Protein 4YZH (pdb70)

Sequence (303 aa):
MRWGYTSVQGFRDEMEDDIVIRSDAVDSFSYAAVFDGHAGSSSVKFLREELYKECVGALQAGSLLNGGDFAAIKEALIKAFESVDRNLLKWLEANGDEEDESGSTATVMIIRNDVSFIAHIGESCAVLSRSGQIEELTDYHRPYGSSRAAIQEVKRVKEAGGWIVNGRICGDIAVSRAFGDIRFKTKKNDMLKKGVDEGRWSEKFVSRIEFKGDMVVATPDIFQVPLTSDVEFIILASDGLWDYMKSSDVVSYVRDQLRKHGNVQLACESLAQVALDRRSQDNISIIIADLGRTRKVAKPKGP

B-factor: mean 24.96, std 14.08, range [4.95, 77.77]

GO terms:
  GO:0000287 magnesium ion binding (F, IDA)
  GO:0030145 manganese ion binding (F, IDA)
  GO:0004722 protein serine/threonine phosphatase activity (F, EXP)
  GO:0009570 chloroplast stroma (C, IDA)
  GO:0009579 thylakoid (C, IDA)
  GO:0016791 phosphatase activity (F, IDA)
  GO:0005634 nucleus (C, HDA)
  GO:0005730 nucleolus (C, HDA)
  GO:0005737 cytoplasm (C, HDA)
  GO:0009507 chloroplast (C, HDA)
  GO:0009767 photosynthetic electron transport chain (P, IMP)
  GO:0016311 dephosphorylation (P, IMP)
  GO:0080005 photosystem stoichiometry adjustment (P, IMP)

InterPro domains:
  IPR000222 PPM-type phosphatase, divalent cation binding [PS01032] (88-96)
  IPR001932 PPM-type phosphatase-like domain [PF00481] (61-341)
  IPR001932 PPM-type phosphatase-like domain [PS51746] (59-348)
  IPR001932 PPM-type phosphatase-like domain [SM00332] (49-346)
  IPR001932 PPM-type phosphatase-like domain [cd00143] (58-348)
  IPR015655 Protein phosphatase 2C [PTHR13832] (63-345)
  IPR036457 PPM-type phosphatase-like domain superfamily [G3DSA:3.60.40.10] (58-355)
  IPR036457 PPM-type phosphatase-like domain superfamily [SSF81606] (52-349)

Foldseek 3Di:
DDKAKDWFFFQDPDGQKDKDWDDDVVQQKIKIKIKGKDQDNPAVVLCRPQLVVLLCVLCVVVVNDPPPPPVSNLVSNQCSQQVSLVVVQVCCVVVYDDSRQMWMWMWMWMDTDFKIKIWGFAAWWKWFAFLNDIDTFDDHQFCDDDPPNNVVLVVVLVVQQWDADPRATVPDHGGQEIRGNCCQAVNVLVVLVVCCVVVVDHPVVSVPTDGNHRRYYNRTDMDMDGGDLRTFKMKIKGVLQCVQAPPSRLNVQLVVVCVVPVDNNVSNVVSVVVSSVSPRNGIMIMMMGGPHHD/DDDDDDDDD

Secondary structure (DSSP, 8-state):
-EEEEEEE-TTSSS--EEEEEEEETTTTEEEEEEEEEESSSHHHHHHHHHHHHHHHHHHHTTT-TTS--HHHHHHHHHHHHHHHHHHHHHHHHHS--SS---EEEEEEEEEETTEEEEEEESS-EEEEEETTEEEE------SS-SSHHHHHHHHHHHHTT--EETTEETTTBS-SB-EE-GGGTTSHHHHHHHHHHTTSS-HHHHHT----S-SSB-PPEEEEEE--TTEEEEEEE-HHHHTTS-HHHHHHHHHHHHHHH--HHHHHHHHHHHHHHTT--S-EEEEEEE----/---------

CATH classification: 3.60.40.10

Radius of gyration: 19.59 Å; Cα contacts (8 Å, |Δi|>4): 651; chains: 2; bounding box: 46×55×45 Å

Solvent-accessible surface area: 13458 Å² total

Nearest PDB structures (foldseek):
  4yzh-assembly1_A  TM=1.003E+00  e=6.047E-65  Arabidopsis thaliana
  4yzg-assembly1_A  TM=9.905E-01  e=1.506E-58  Arabidopsis thaliana
  2p8e-assembly2_B  TM=8.893E-01  e=1.731E-26  Homo sapiens
  2pnq-assembly2_B  TM=7.610E-01  e=3.816E-21  Rattus norvegicus
  7n0z-assembly1_B  TM=7.771E-01  e=1.072E-15  Homo sapiens

Structure (mmCIF, N/CA/C/O backbone):
data_4YZH
#
_entry.id   4YZH
#
_cell.length_a   60.291
_cell.length_b   64.079
_cell.length_c   100.079
_cell.angle_alpha   90.00
_cell.angle_beta   90.00
_cell.angle_gamma   90.00
#
_symmetry.space_group_name_H-M   'P 21 2 21'
#
loop_
_entity.id
_entity.type
_entity.pdbx_description
1 polymer 'Protein phosphatase 2C 57'
2 polymer 'Chlorophyll a-b binding protein 2, chloroplastic'
3 non-polymer 'MANGANESE (II) ION'
4 water water
#
loop_
_atom_site.group_PDB
_atom_site.id
_atom_site.type_symbol
_atom_site.label_atom_id
_atom_site.label_alt_id
_atom_site.label_comp_id
_atom_site.label_asym_id
_atom_site.label_entity_id
_atom_site.label_seq_id
_atom_site.pdbx_PDB_ins_code
_atom_site.Cartn_x
_atom_site.Cartn_y
_atom_site.Cartn_z
_atom_site.occupancy
_atom_site.B_iso_or_equiv
_atom_site.auth_seq_id
_atom_site.auth_comp_id
_atom_site.auth_asym_id
_atom_site.auth_atom_id
_atom_site.pdbx_PDB_model_num
ATOM 1 N N . MET A 1 1 ? -3.212 -35.953 -4.719 1.00 39.40 58 MET A N 1
ATOM 2 C CA . MET A 1 1 ? -2.208 -36.822 -5.322 1.00 27.48 58 MET A CA 1
ATOM 3 C C . MET A 1 1 ? -0.854 -36.655 -4.633 1.00 27.19 58 MET A C 1
ATOM 4 O O . MET A 1 1 ? -0.768 -36.010 -3.597 1.00 26.52 58 MET A O 1
ATOM 9 N N . ARG A 1 2 ? 0.193 -37.259 -5.177 1.00 24.79 59 ARG A N 1
ATOM 10 C CA . ARG A 1 2 ? 1.532 -37.144 -4.601 1.00 20.08 59 ARG A CA 1
ATOM 11 C C . ARG A 1 2 ? 2.421 -36.372 -5.591 1.00 21.63 59 ARG A C 1
ATOM 12 O O . ARG A 1 2 ? 2.220 -36.493 -6.788 1.00 16.34 59 ARG A O 1
ATOM 20 N N . TRP A 1 3 ? 3.377 -35.582 -5.096 1.00 18.58 60 TRP A N 1
ATOM 21 C CA . TRP A 1 3 ? 4.214 -34.761 -5.967 1.00 18.52 60 TRP A CA 1
ATOM 22 C C . TRP A 1 3 ? 5.651 -35.239 -5.977 1.00 17.54 60 TRP A C 1
ATOM 23 O O . TRP A 1 3 ? 6.216 -35.553 -4.937 1.00 16.03 60 TRP A O 1
ATOM 34 N N . GLY A 1 4 ? 6.251 -35.263 -7.158 1.00 12.56 61 GLY A N 1
ATOM 35 C CA . GLY A 1 4 ? 7.685 -35.470 -7.282 1.00 12.68 61 GLY A CA 1
ATOM 36 C C . GLY A 1 4 ? 8.229 -34.281 -8.056 1.00 15.06 61 GLY A C 1
ATOM 37 O O . GLY A 1 4 ? 7.570 -33.807 -8.973 1.00 13.24 61 GLY A O 1
ATOM 38 N N . TYR A 1 5 ? 9.408 -33.784 -7.694 1.00 10.81 62 TYR A N 1
ATOM 39 C CA . TYR A 1 5 ? 9.913 -32.598 -8.365 1.00 12.96 62 TYR A CA 1
ATOM 40 C C . TYR A 1 5 ? 11.426 -32.566 -8.329 1.00 17.04 62 TYR A C 1
ATOM 41 O O . TYR A 1 5 ? 12.041 -33.026 -7.365 1.00 10.78 62 TYR A O 1
ATOM 50 N N . THR A 1 6 ? 12.019 -31.982 -9.358 1.00 12.07 63 THR A N 1
ATOM 51 C CA . THR A 1 6 ? 13.448 -31.779 -9.325 1.00 13.01 63 THR A CA 1
ATOM 52 C C . THR A 1 6 ? 13.763 -30.618 -10.235 1.00 15.45 63 THR A C 1
ATOM 53 O O . THR A 1 6 ? 13.012 -30.337 -11.175 1.00 12.04 63 THR A O 1
ATOM 57 N N . SER A 1 7 ? 14.839 -29.900 -9.932 1.00 12.26 64 SER A N 1
ATOM 58 C CA . SER A 1 7 ? 15.168 -28.725 -10.714 1.00 13.02 64 SER A CA 1
ATOM 59 C C . SER A 1 7 ? 16.671 -28.566 -10.618 1.00 16.34 64 SER A C 1
ATOM 60 O O . SER A 1 7 ? 17.195 -28.250 -9.556 1.00 16.62 64 SER A O 1
ATOM 63 N N . VAL A 1 8 ? 17.356 -28.846 -11.717 1.00 12.30 65 VAL A N 1
ATOM 64 C CA . VAL A 1 8 ? 18.827 -28.869 -11.711 1.00 12.30 65 VAL A CA 1
ATOM 65 C C . VAL A 1 8 ? 19.476 -28.033 -12.819 1.00 14.54 65 VAL A C 1
ATOM 66 O O . VAL A 1 8 ? 18.893 -27.796 -13.867 1.00 9.89 65 VAL A O 1
ATOM 70 N N . GLN A 1 9 ? 20.703 -27.589 -12.566 1.00 11.76 66 GLN A N 1
ATOM 71 C CA . GLN A 1 9 ? 21.368 -26.670 -13.466 1.00 12.50 66 GLN A CA 1
ATOM 72 C C . GLN A 1 9 ? 21.898 -27.384 -14.721 1.00 11.50 66 GLN A C 1
ATOM 73 O O . GLN A 1 9 ? 21.887 -26.813 -15.803 1.00 10.81 66 GLN A O 1
ATOM 79 N N . GLY A 1 10 ? 22.350 -28.627 -14.550 1.00 11.86 67 GLY A N 1
ATOM 80 C CA . GLY A 1 10 ? 22.938 -29.399 -15.623 1.00 12.40 67 GLY A CA 1
ATOM 81 C C . GLY A 1 10 ? 24.167 -28.701 -16.183 1.00 13.91 67 GLY A C 1
ATOM 82 O O . GLY A 1 10 ? 24.967 -28.157 -15.419 1.00 11.67 67 GLY A O 1
ATOM 83 N N . PHE A 1 11 ? 24.305 -28.700 -17.511 1.00 13.31 68 PHE A N 1
ATOM 84 C CA . PHE A 1 11 ? 25.540 -28.228 -18.153 1.00 15.27 68 PHE A CA 1
ATOM 85 C C . PHE A 1 11 ? 25.644 -26.716 -18.346 1.00 19.32 68 PHE A C 1
ATOM 86 O O . PHE A 1 11 ? 26.717 -26.222 -18.635 1.00 17.56 68 PHE A O 1
ATOM 94 N N . ARG A 1 12 ? 24.551 -25.989 -18.141 1.00 15.21 69 ARG A N 1
ATOM 95 C CA . ARG A 1 12 ? 24.569 -24.532 -18.258 1.00 15.16 69 ARG A CA 1
ATOM 96 C C . ARG A 1 12 ? 25.459 -23.876 -17.199 1.00 16.65 69 ARG A C 1
ATOM 97 O O . ARG A 1 12 ? 25.636 -24.420 -16.119 1.00 14.17 69 ARG A O 1
ATOM 105 N N . ASP A 1 13 ? 26.002 -22.702 -17.506 1.00 16.89 70 ASP A N 1
ATOM 106 C CA . ASP A 1 13 ? 26.826 -21.977 -16.527 1.00 19.18 70 ASP A CA 1
ATOM 107 C C . ASP A 1 13 ? 26.005 -21.236 -15.467 1.00 23.90 70 ASP A C 1
ATOM 108 O O . ASP A 1 13 ? 26.562 -20.680 -14.528 1.00 19.22 70 ASP A O 1
ATOM 113 N N . GLU A 1 14 ? 24.684 -21.197 -15.626 1.00 17.55 71 GLU A N 1
ATOM 114 C CA . GLU A 1 14 ? 23.837 -20.551 -14.633 1.00 15.98 71 GLU A CA 1
ATOM 115 C C . GLU A 1 14 ? 22.528 -21.330 -14.472 1.00 16.81 71 GLU A C 1
ATOM 116 O O . GLU A 1 14 ? 22.142 -22.088 -15.360 1.00 14.73 71 GLU A O 1
ATOM 122 N N . MET A 1 15 ? 21.874 -21.170 -13.325 1.00 13.84 72 MET A N 1
ATOM 123 C CA . MET A 1 15 ? 20.591 -21.823 -13.103 1.00 15.39 72 MET A CA 1
ATOM 124 C C . MET A 1 15 ? 19.511 -20.747 -13.162 1.00 17.97 72 MET A C 1
ATOM 125 O O . MET A 1 15 ? 19.497 -19.822 -12.337 1.00 15.56 72 MET A O 1
ATOM 130 N N . GLU A 1 16 ? 18.608 -20.868 -14.131 1.00 13.96 73 GLU A N 1
ATOM 131 C CA . GLU A 1 16 ? 17.539 -19.883 -14.295 1.00 13.27 73 GLU A CA 1
ATOM 132 C C . GLU A 1 16 ? 16.125 -20.489 -14.333 1.00 12.28 73 GLU A C 1
ATOM 133 O O . GLU A 1 16 ? 15.160 -19.739 -14.471 1.00 11.83 73 GLU A O 1
ATOM 139 N N . ASP A 1 17 ? 15.996 -21.814 -14.166 1.00 13.48 74 ASP A N 1
ATOM 140 C CA . ASP A 1 17 ? 14.662 -22.456 -13.999 1.00 12.84 74 ASP A CA 1
ATOM 141 C C . ASP A 1 17 ? 14.256 -22.317 -12.537 1.00 13.43 74 ASP A C 1
ATOM 142 O O . ASP A 1 17 ? 15.112 -22.176 -11.667 1.00 12.09 74 ASP A O 1
ATOM 147 N N . ASP A 1 18 ? 12.958 -22.381 -12.245 1.00 10.76 75 ASP A N 1
ATOM 148 C CA . ASP A 1 18 ? 12.538 -22.584 -10.863 1.00 13.68 75 ASP A CA 1
ATOM 149 C C . ASP A 1 18 ? 11.185 -23.254 -10.905 1.00 12.50 75 ASP A C 1
ATOM 150 O O . ASP A 1 18 ? 10.537 -23.281 -11.946 1.00 10.69 75 ASP A O 1
ATOM 155 N N . ILE A 1 19 ? 10.784 -23.828 -9.784 1.00 10.83 76 ILE A N 1
ATOM 156 C CA . ILE A 1 19 ? 9.516 -24.552 -9.716 1.00 11.31 76 ILE A CA 1
ATOM 157 C C . ILE A 1 19 ? 8.772 -24.108 -8.475 1.00 15.01 76 ILE A C 1
ATOM 158 O O . ILE A 1 19 ? 9.384 -23.715 -7.489 1.00 13.01 76 ILE A O 1
ATOM 163 N N . VAL A 1 20 ? 7.443 -24.185 -8.524 1.00 10.36 77 VAL A N 1
ATOM 164 C CA . VAL A 1 20 ? 6.615 -23.773 -7.406 1.00 11.12 77 VAL A CA 1
ATOM 165 C C . VAL A 1 20 ? 5.486 -24.797 -7.313 1.00 13.19 77 VAL A C 1
ATOM 166 O O . VAL A 1 20 ? 4.915 -25.166 -8.329 1.00 11.51 77 VAL A O 1
ATOM 170 N N . ILE A 1 21 ? 5.227 -25.293 -6.111 1.00 11.95 78 ILE A N 1
ATOM 171 C CA . ILE A 1 21 ? 4.104 -26.179 -5.845 1.00 11.48 78 ILE A CA 1
ATOM 172 C C . ILE A 1 21 ? 3.492 -25.724 -4.505 1.00 14.43 78 ILE A C 1
ATOM 173 O O . ILE A 1 21 ? 4.140 -25.839 -3.465 1.00 11.23 78 ILE A O 1
ATOM 178 N N . ARG A 1 22 ? 2.249 -25.219 -4.544 1.00 11.23 79 ARG A N 1
ATOM 179 C CA . ARG A 1 22 ? 1.546 -24.757 -3.344 1.00 12.97 79 ARG A CA 1
ATOM 180 C C . ARG A 1 22 ? 0.173 -25.414 -3.297 1.00 14.43 79 ARG A C 1
ATOM 181 O O . ARG A 1 22 ? -0.506 -25.476 -4.325 1.00 13.59 79 ARG A O 1
ATOM 189 N N . SER A 1 23 ? -0.223 -25.922 -2.130 1.00 13.77 80 SER A N 1
ATOM 190 C CA . SER A 1 23 ? -1.509 -26.605 -1.975 1.00 12.95 80 SER A CA 1
ATOM 191 C C . SER A 1 23 ? -2.321 -26.017 -0.831 1.00 16.03 80 SER A C 1
ATOM 192 O O . SER A 1 23 ? -1.773 -25.484 0.134 1.00 14.27 80 SER A O 1
ATOM 195 N N . ASP A 1 24 ? -3.637 -26.114 -0.965 1.00 13.95 81 ASP A N 1
ATOM 196 C CA . ASP A 1 24 ? -4.563 -25.758 0.099 1.00 16.55 81 ASP A CA 1
ATOM 197 C C . ASP A 1 24 ? -5.435 -26.993 0.239 1.00 16.70 81 ASP A C 1
ATOM 198 O O . ASP A 1 24 ? -6.289 -27.265 -0.613 1.00 15.05 81 ASP A O 1
ATOM 203 N N . ALA A 1 25 ? -5.204 -27.761 1.297 1.00 13.95 82 ALA A N 1
ATOM 204 C CA . ALA A 1 25 ? -5.878 -29.038 1.442 1.00 15.79 82 ALA A CA 1
ATOM 205 C C . ALA A 1 25 ? -7.359 -28.871 1.759 1.00 16.38 82 ALA A C 1
ATOM 206 O O . ALA A 1 25 ? -8.181 -29.652 1.296 1.00 18.71 82 ALA A O 1
ATOM 208 N N . VAL A 1 26 ? -7.702 -27.858 2.545 1.00 16.21 83 VAL A N 1
ATOM 209 C CA . VAL A 1 26 ? -9.107 -27.640 2.914 1.00 18.55 83 VAL A CA 1
ATOM 210 C C . VAL A 1 26 ? -9.929 -27.321 1.673 1.00 22.95 83 VAL A C 1
ATOM 211 O O . VAL A 1 26 ? -11.050 -27.812 1.513 1.00 20.07 83 VAL A O 1
ATOM 215 N N . ASP A 1 27 ? -9.344 -26.538 0.770 1.00 18.25 84 ASP A N 1
ATOM 216 C CA . ASP A 1 27 ? -10.017 -26.148 -0.471 1.00 20.94 84 ASP A CA 1
ATOM 217 C C . ASP A 1 27 ? -9.801 -27.110 -1.673 1.00 21.90 84 ASP A C 1
ATOM 218 O O . ASP A 1 27 ? -10.359 -26.885 -2.751 1.00 21.34 84 ASP A O 1
ATOM 223 N N . SER A 1 28 ? -9.008 -28.171 -1.470 1.00 17.08 85 SER A N 1
ATOM 224 C CA . SER A 1 28 ? -8.662 -29.151 -2.512 1.00 19.49 85 SER A CA 1
ATOM 225 C C . SER A 1 28 ? -8.068 -28.467 -3.738 1.00 20.88 85 SER A C 1
ATOM 226 O O . SER A 1 28 ? -8.444 -28.759 -4.878 1.00 19.63 85 SER A O 1
ATOM 229 N N . PHE A 1 29 ? -7.142 -27.554 -3.490 1.00 12.60 86 PHE A N 1
ATOM 230 C CA . PHE A 1 29 ? -6.665 -26.648 -4.521 1.00 16.22 86 PHE A CA 1
ATOM 231 C C . PHE A 1 29 ? -5.148 -26.773 -4.575 1.00 17.36 86 PHE A C 1
ATOM 232 O O . PHE A 1 29 ? -4.502 -26.767 -3.541 1.00 13.59 86 PHE A O 1
ATOM 240 N N . SER A 1 30 ? -4.587 -26.912 -5.760 1.00 13.28 87 SER A N 1
ATOM 241 C CA . SER A 1 30 ? -3.123 -26.882 -5.867 1.00 15.67 87 SER A CA 1
ATOM 242 C C . SER A 1 30 ? -2.688 -26.024 -7.042 1.00 14.16 87 SER A C 1
ATOM 243 O O . SER A 1 30 ? -3.408 -25.905 -8.028 1.00 12.39 87 SER A O 1
ATOM 246 N N . TYR A 1 31 ? -1.485 -25.461 -6.943 1.00 10.05 88 TYR A N 1
ATOM 247 C CA . TYR A 1 31 ? -0.913 -24.625 -7.984 1.00 9.55 88 TYR A CA 1
ATOM 248 C C . TYR A 1 31 ? 0.516 -25.128 -8.178 1.00 12.24 88 TYR A C 1
ATOM 249 O O . TYR A 1 31 ? 1.274 -25.218 -7.204 1.00 10.48 88 TYR A O 1
ATOM 258 N N . ALA A 1 32 ? 0.837 -25.521 -9.406 1.00 8.99 89 ALA A N 1
ATOM 259 C CA . ALA A 1 32 ? 2.187 -25.969 -9.769 1.00 9.71 89 ALA A CA 1
ATOM 260 C C . ALA A 1 32 ? 2.670 -25.188 -10.976 1.00 11.18 89 ALA A C 1
ATOM 261 O O . ALA A 1 32 ? 1.918 -24.982 -11.945 1.00 11.33 89 ALA A O 1
ATOM 263 N N . ALA A 1 33 ? 3.934 -24.769 -10.947 1.00 10.19 90 ALA A N 1
ATOM 264 C CA . ALA A 1 33 ? 4.414 -23.915 -12.004 1.00 10.12 90 ALA A CA 1
ATOM 265 C C . ALA A 1 33 ? 5.858 -24.243 -12.298 1.00 12.21 90 ALA A C 1
ATOM 266 O O . ALA A 1 33 ? 6.625 -24.470 -11.377 1.00 9.86 90 ALA A O 1
ATOM 268 N N . VAL A 1 34 ? 6.209 -24.291 -13.576 1.00 11.99 91 VAL A N 1
ATOM 269 C CA . VAL A 1 34 ? 7.634 -24.182 -13.901 1.00 8.98 91 VAL A CA 1
ATOM 270 C C . VAL A 1 34 ? 7.934 -22.908 -14.647 1.00 10.05 91 VAL A C 1
ATOM 271 O O . VAL A 1 34 ? 7.222 -22.520 -15.580 1.00 10.82 91 VAL A O 1
ATOM 275 N N . PHE A 1 35 ? 8.969 -22.226 -14.166 1.00 9.13 92 PHE A N 1
ATOM 276 C CA . PHE A 1 35 ? 9.403 -20.975 -14.769 1.00 8.42 92 PHE A CA 1
ATOM 277 C C . PHE A 1 35 ? 10.746 -21.200 -15.410 1.00 12.45 92 PHE A C 1
ATOM 278 O O . PHE A 1 35 ? 11.639 -21.773 -14.785 1.00 11.20 92 PHE A O 1
ATOM 286 N N . ASP A 1 36 ? 10.890 -20.736 -16.650 1.00 9.50 93 ASP A N 1
ATOM 287 C CA . ASP A 1 36 ? 12.148 -20.859 -17.365 1.00 10.95 93 ASP A CA 1
ATOM 288 C C . ASP A 1 36 ? 12.641 -19.451 -17.656 1.00 11.90 93 ASP A C 1
ATOM 289 O O . ASP A 1 36 ? 12.245 -18.843 -18.653 1.00 8.14 93 ASP A O 1
ATOM 294 N N . GLY A 1 37 ? 13.492 -18.927 -16.778 1.00 10.92 94 GLY A N 1
ATOM 295 C CA . GLY A 1 37 ? 14.035 -17.589 -16.978 1.00 11.28 94 GLY A CA 1
ATOM 296 C C . GLY A 1 37 ? 15.158 -17.496 -17.991 1.00 10.47 94 GLY A C 1
ATOM 297 O O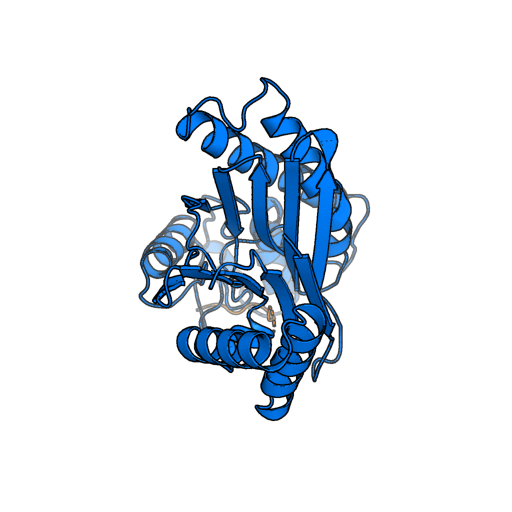 . GLY A 1 37 ? 15.804 -18.478 -18.322 1.00 9.46 94 GLY A O 1
ATOM 298 N N . HIS A 1 38 ? 15.400 -16.297 -18.496 1.00 12.13 95 HIS A N 1
ATOM 299 C CA . HIS A 1 38 ? 16.486 -16.076 -19.443 1.00 14.09 95 HIS A CA 1
ATOM 300 C C . HIS A 1 38 ? 17.063 -14.680 -19.207 1.00 17.51 95 HIS A C 1
ATOM 301 O O . HIS A 1 38 ? 16.357 -13.781 -18.738 1.00 13.93 95 HIS A O 1
ATOM 308 N N . ALA A 1 39 ? 18.352 -14.539 -19.507 1.00 15.75 96 ALA A N 1
ATOM 309 C CA . ALA A 1 39 ? 19.083 -13.282 -19.326 1.00 20.54 96 ALA A CA 1
ATOM 310 C C . ALA A 1 39 ? 18.998 -12.760 -17.906 1.00 20.71 96 ALA A C 1
ATOM 311 O O . ALA A 1 39 ? 18.779 -11.562 -17.702 1.00 20.22 96 ALA A O 1
ATOM 313 N N . GLY A 1 40 ? 19.163 -13.650 -16.930 1.00 16.49 97 GLY A N 1
ATOM 314 C CA . GLY A 1 40 ? 19.118 -13.262 -15.528 1.00 21.36 97 GLY A CA 1
ATOM 315 C C . GLY A 1 40 ? 18.028 -14.004 -14.769 1.00 19.19 97 GLY A C 1
ATOM 316 O O . GLY A 1 40 ? 17.242 -14.745 -15.363 1.00 20.19 97 GLY A O 1
ATOM 317 N N . SER A 1 41 ? 17.982 -13.816 -13.455 1.00 18.10 98 SER A N 1
ATOM 318 C CA . SER A 1 41 ? 16.996 -14.508 -12.627 1.00 23.07 98 SER A CA 1
ATOM 319 C C . SER A 1 41 ? 15.959 -13.572 -12.004 1.00 19.57 98 SER A C 1
ATOM 320 O O . SER A 1 41 ? 15.090 -14.013 -11.268 1.00 20.95 98 SER A O 1
ATOM 323 N N . SER A 1 42 ? 16.032 -12.284 -12.302 1.00 18.45 99 SER A N 1
ATOM 324 C CA . SER A 1 42 ? 15.180 -11.333 -11.587 1.00 21.69 99 SER A CA 1
ATOM 325 C C . SER A 1 42 ? 13.675 -11.483 -11.917 1.00 15.80 99 SER A C 1
ATOM 326 O O . SER A 1 42 ? 12.819 -11.353 -11.034 1.00 15.39 99 SER A O 1
ATOM 329 N N . SER A 1 43 ? 13.358 -11.768 -13.168 1.00 14.44 100 SER A N 1
ATOM 330 C CA . SER A 1 43 ? 11.955 -12.025 -13.552 1.00 15.20 100 SER A CA 1
ATOM 331 C C . SER A 1 43 ? 11.389 -13.278 -12.877 1.00 14.71 100 SER A C 1
ATOM 332 O O . SER A 1 43 ? 10.260 -13.263 -12.373 1.00 14.33 100 SER A O 1
ATOM 335 N N . VAL A 1 44 ? 12.163 -14.368 -12.894 1.00 13.21 101 VAL A N 1
ATOM 336 C CA . VAL A 1 44 ? 11.749 -15.606 -12.229 1.00 12.24 101 VAL A CA 1
ATOM 337 C C . VAL A 1 44 ? 11.494 -15.357 -10.754 1.00 16.01 101 VAL A C 1
ATOM 338 O O . VAL A 1 44 ? 10.505 -15.829 -10.186 1.00 15.98 101 VAL A O 1
ATOM 342 N N . LYS A 1 45 ? 12.407 -14.625 -10.121 1.00 15.10 102 LYS A N 1
ATOM 343 C CA . LYS A 1 45 ? 12.251 -14.314 -8.713 1.00 15.76 102 LYS A CA 1
ATOM 344 C C . LYS A 1 45 ? 10.951 -13.551 -8.455 1.00 17.87 102 LYS A C 1
ATOM 345 O O . LYS A 1 45 ? 10.203 -13.880 -7.529 1.00 22.19 102 LYS A O 1
ATOM 351 N N . PHE A 1 46 ? 10.689 -12.537 -9.273 1.00 16.70 103 PHE A N 1
ATOM 352 C CA . PHE A 1 46 ? 9.452 -11.764 -9.159 1.00 17.20 103 PHE A CA 1
ATOM 353 C C . PHE A 1 46 ? 8.242 -12.688 -9.289 1.00 20.31 103 PHE A C 1
ATOM 354 O O . PHE A 1 46 ? 7.306 -12.619 -8.495 1.00 19.16 103 PHE A O 1
ATOM 362 N N . LEU A 1 47 ? 8.269 -13.569 -10.278 1.00 16.56 104 LEU A N 1
ATOM 363 C CA . LEU A 1 47 ? 7.083 -14.382 -10.585 1.00 17.02 104 LEU A CA 1
ATOM 364 C C . LEU A 1 47 ? 6.755 -15.389 -9.499 1.00 14.52 104 LEU A C 1
ATOM 365 O O . LEU A 1 47 ? 5.591 -15.745 -9.294 1.00 14.99 104 LEU A O 1
ATOM 370 N N . ARG A 1 48 ? 7.801 -15.839 -8.819 1.00 15.72 105 ARG A N 1
ATOM 371 C CA . ARG A 1 48 ? 7.720 -16.857 -7.781 1.00 19.48 105 ARG A CA 1
ATOM 372 C C . ARG A 1 48 ? 6.594 -16.618 -6.775 1.00 24.57 105 ARG A C 1
ATOM 373 O O . ARG A 1 48 ? 5.798 -17.517 -6.502 1.00 25.33 105 ARG A O 1
ATOM 381 N N . GLU A 1 49 ? 6.498 -15.405 -6.251 1.00 23.42 106 GLU A N 1
ATOM 382 C CA . GLU A 1 49 ? 5.369 -15.090 -5.386 1.00 26.04 106 GLU A CA 1
ATOM 383 C C . GLU A 1 49 ? 4.265 -14.310 -6.087 1.00 23.53 106 GLU A C 1
ATOM 384 O O . GLU A 1 49 ? 3.077 -14.576 -5.856 1.00 27.07 106 GLU A O 1
ATOM 390 N N . GLU A 1 50 ? 4.640 -13.368 -6.951 1.00 20.54 107 GLU A N 1
ATOM 391 C CA . GLU A 1 50 ? 3.638 -12.486 -7.559 1.00 20.70 107 GLU A CA 1
ATOM 392 C C . GLU A 1 50 ? 2.613 -13.189 -8.450 1.00 21.11 107 GLU A C 1
ATOM 393 O O . GLU A 1 50 ? 1.437 -12.831 -8.451 1.00 18.74 107 GLU A O 1
ATOM 399 N N . LEU A 1 51 ? 3.042 -14.178 -9.227 1.00 17.91 108 LEU A N 1
ATOM 400 C CA . LEU A 1 51 ? 2.083 -14.820 -10.135 1.00 16.44 108 LEU A CA 1
ATOM 401 C C . LEU A 1 51 ? 1.073 -15.664 -9.368 1.00 16.12 108 LEU A C 1
ATOM 402 O O . LEU A 1 51 ? -0.110 -15.673 -9.698 1.00 16.13 108 LEU A O 1
ATOM 407 N N . TYR A 1 52 ? 1.551 -16.380 -8.356 1.00 15.12 109 TYR A N 1
ATOM 408 C CA . TYR A 1 52 ? 0.671 -17.187 -7.510 1.00 16.22 109 TYR A CA 1
ATOM 409 C C . TYR A 1 52 ? -0.418 -16.326 -6.863 1.00 19.64 109 TYR A C 1
ATOM 410 O O . TYR A 1 52 ? -1.603 -16.650 -6.891 1.00 17.78 109 TYR A O 1
ATOM 419 N N . LYS A 1 53 ? 0.006 -15.221 -6.275 1.00 18.16 110 LYS A N 1
ATOM 420 C CA . LYS A 1 53 ? -0.888 -14.343 -5.536 1.00 19.29 110 LYS A CA 1
ATOM 421 C C . LYS A 1 53 ? -1.947 -13.768 -6.460 1.00 20.26 110 LYS A C 1
ATOM 422 O O . LYS A 1 53 ? -3.125 -13.680 -6.102 1.00 18.47 110 LYS A O 1
ATOM 428 N N . GLU A 1 54 ? -1.533 -13.392 -7.663 1.00 15.61 111 GLU A N 1
ATOM 429 C CA . GLU A 1 54 ? -2.465 -12.813 -8.619 1.00 17.55 111 GLU A CA 1
ATOM 430 C C . GLU A 1 54 ? -3.449 -13.843 -9.165 1.00 19.39 111 GLU A C 1
ATOM 431 O O . GLU A 1 54 ? -4.605 -13.517 -9.413 1.00 17.93 111 GLU A O 1
ATOM 437 N N . CYS A 1 55 ? -3.001 -15.084 -9.341 1.00 18.08 112 CYS A N 1
ATOM 438 C CA . CYS A 1 55 ? -3.867 -16.114 -9.915 1.00 18.79 112 CYS A CA 1
ATOM 439 C C . CYS A 1 55 ? -4.925 -16.526 -8.919 1.00 19.15 112 CYS A C 1
ATOM 440 O O . CYS A 1 55 ? -6.092 -16.682 -9.270 1.00 20.74 112 CYS A O 1
ATOM 443 N N . VAL A 1 56 ? -4.476 -16.712 -7.687 1.00 21.02 113 VAL A N 1
ATOM 444 C CA . VAL A 1 56 ? -5.339 -17.061 -6.586 1.00 22.24 113 VAL A CA 1
ATOM 445 C C . VAL A 1 56 ? -6.364 -15.963 -6.407 1.00 26.94 113 VAL A C 1
ATOM 446 O O . VAL A 1 56 ? -7.510 -16.247 -6.191 1.00 27.91 113 VAL A O 1
ATOM 450 N N . GLY A 1 57 ? -5.944 -14.711 -6.512 1.00 25.26 114 GLY A N 1
ATOM 451 C CA . GLY A 1 57 ? -6.859 -13.594 -6.379 1.00 24.45 114 GLY A CA 1
ATOM 452 C C . GLY A 1 57 ? -7.875 -13.489 -7.503 1.00 33.62 114 GLY A C 1
ATOM 453 O O . GLY A 1 57 ? -9.054 -13.242 -7.261 1.00 31.04 114 GLY A O 1
ATOM 454 N N . ALA A 1 58 ? -7.416 -13.677 -8.735 1.00 23.87 115 ALA A N 1
ATOM 455 C CA . ALA A 1 58 ? -8.277 -13.562 -9.905 1.00 27.93 115 ALA A CA 1
ATOM 456 C C . ALA A 1 58 ? -9.380 -14.613 -9.929 1.00 33.05 115 ALA A C 1
ATOM 457 O O . ALA A 1 58 ? -10.447 -14.390 -10.491 1.00 30.71 115 ALA A O 1
ATOM 459 N N . LEU A 1 59 ? -9.132 -15.744 -9.279 1.00 29.23 116 LEU A N 1
ATOM 460 C CA . LEU A 1 59 ? -10.076 -16.855 -9.268 1.00 34.55 116 LEU A CA 1
ATOM 461 C C . LEU A 1 59 ? -10.937 -16.927 -8.016 1.00 40.27 116 LEU A C 1
ATOM 462 O O . LEU A 1 59 ? -11.939 -17.631 -7.991 1.00 37.95 116 LEU A O 1
ATOM 467 N N . GLN A 1 60 ? -10.516 -16.231 -6.970 1.00 44.71 117 GLN A N 1
ATOM 468 C CA . GLN A 1 60 ? -11.236 -16.269 -5.709 1.00 49.45 117 GLN A CA 1
ATOM 469 C C . GLN A 1 60 ? -12.294 -15.189 -5.730 1.00 52.01 117 GLN A C 1
ATOM 470 O O . GLN A 1 60 ? -13.362 -15.338 -5.145 1.00 57.25 117 GLN A O 1
ATOM 476 N N . ALA A 1 61 ? -11.992 -14.110 -6.441 1.00 52.11 118 ALA A N 1
ATOM 477 C CA . ALA A 1 61 ? -12.963 -13.056 -6.686 1.00 59.62 118 ALA A CA 1
ATOM 478 C C . ALA A 1 61 ? -14.122 -13.629 -7.487 1.00 60.41 118 ALA A C 1
ATOM 479 O O . ALA A 1 61 ? -14.124 -13.580 -8.717 1.00 56.48 118 ALA A O 1
ATOM 481 N N . GLY A 1 62 ? -15.098 -14.187 -6.781 1.00 63.40 119 GLY A N 1
ATOM 482 C CA . GLY A 1 62 ? -16.265 -14.761 -7.422 1.00 61.26 119 GLY A CA 1
ATOM 483 C C . GLY A 1 62 ? -16.378 -16.265 -7.277 1.00 61.17 119 GLY A C 1
ATOM 484 O O . GLY A 1 62 ? -17.232 -16.877 -7.916 1.00 61.28 119 GLY A O 1
ATOM 485 N N . SER A 1 63 ? -15.529 -16.856 -6.434 1.00 61.16 120 SER A N 1
ATOM 486 C CA . SER A 1 63 ? -15.480 -18.312 -6.256 1.00 58.80 120 SER A CA 1
ATOM 487 C C . SER A 1 63 ? -15.564 -18.979 -7.617 1.00 60.74 120 SER A C 1
ATOM 488 O O . SER A 1 63 ? -16.474 -19.753 -7.908 1.00 59.19 120 SER A O 1
ATOM 491 N N . LEU A 1 64 ? -14.593 -18.635 -8.448 1.00 53.92 121 LEU A N 1
ATOM 492 C CA . LEU A 1 64 ? -14.640 -18.830 -9.901 1.00 44.87 121 LEU A CA 1
ATOM 493 C C . LEU A 1 64 ? -14.362 -20.223 -10.459 1.00 46.74 121 LEU A C 1
ATOM 494 O O . LEU A 1 64 ? -14.746 -20.533 -11.586 1.00 40.83 121 LEU A O 1
ATOM 499 N N . LEU A 1 65 ? -13.674 -21.052 -9.692 1.00 47.18 122 LEU A N 1
ATOM 500 C CA . LEU A 1 65 ? -13.086 -22.267 -10.243 1.00 44.07 122 LEU A CA 1
ATOM 501 C C . LEU A 1 65 ? -14.018 -23.365 -10.766 1.00 45.25 122 LEU A C 1
ATOM 502 O O . LEU A 1 65 ? -13.753 -23.944 -11.820 1.00 46.86 122 LEU A O 1
ATOM 507 N N . ASN A 1 66 ? -15.091 -23.665 -10.045 1.00 42.94 123 ASN A N 1
ATOM 508 C CA . ASN A 1 66 ? -15.950 -24.780 -10.421 1.00 47.32 123 ASN A CA 1
ATOM 509 C C . ASN A 1 66 ? -17.390 -24.339 -10.746 1.00 47.01 123 ASN A C 1
ATOM 510 O O . ASN A 1 66 ? -18.342 -25.083 -10.527 1.00 53.20 123 ASN A O 1
ATOM 515 N N . GLY A 1 67 ? -17.523 -23.125 -11.273 1.00 42.98 124 GLY A N 1
ATOM 516 C CA . GLY A 1 67 ? -18.795 -22.504 -11.620 1.00 41.78 124 GLY A CA 1
ATOM 517 C C . GLY A 1 67 ? -19.270 -22.911 -13.005 1.00 43.30 124 GLY A C 1
ATOM 518 O O . GLY A 1 67 ? -20.456 -22.930 -13.307 1.00 52.18 124 GLY A O 1
ATOM 519 N N . GLY A 1 68 ? -18.300 -23.217 -13.848 1.00 40.71 125 GLY A N 1
ATOM 520 C CA . GLY A 1 68 ? -18.464 -23.897 -15.113 1.00 35.95 125 GLY A CA 1
ATOM 521 C C . GLY A 1 68 ? -18.477 -22.866 -16.223 1.00 34.43 125 GLY A C 1
ATOM 522 O O . GLY A 1 68 ? -18.849 -23.155 -17.354 1.00 39.62 125 GLY A O 1
ATOM 523 N N . ASP A 1 69 ? -18.070 -21.649 -15.879 1.00 29.44 126 ASP A N 1
ATOM 524 C CA . ASP A 1 69 ? -17.888 -20.585 -16.846 1.00 28.11 126 ASP A CA 1
ATOM 525 C C . ASP A 1 69 ? -16.452 -20.587 -17.352 1.00 30.65 126 ASP A C 1
ATOM 526 O O . ASP A 1 69 ? -15.616 -19.841 -16.862 1.00 23.65 126 ASP A O 1
ATOM 531 N N . PHE A 1 70 ? -16.177 -21.439 -18.332 1.00 26.94 127 PHE A N 1
ATOM 532 C CA . PHE A 1 70 ? -14.847 -21.531 -18.918 1.00 24.15 127 PHE A CA 1
ATOM 533 C C . PHE A 1 70 ? -14.360 -20.169 -19.387 1.00 24.02 127 PHE A C 1
ATOM 534 O O . PHE A 1 70 ? -13.214 -19.796 -19.166 1.00 19.83 127 PHE A O 1
ATOM 542 N N . ALA A 1 71 ? -15.245 -19.432 -20.044 1.00 23.53 128 ALA A N 1
ATOM 543 C CA . ALA A 1 71 ? -14.922 -18.108 -20.552 1.00 24.03 128 ALA A CA 1
ATOM 544 C C . ALA A 1 71 ? -14.416 -17.190 -19.448 1.00 24.81 128 ALA A C 1
ATOM 545 O O . ALA A 1 71 ? -13.419 -16.500 -19.613 1.00 24.89 128 ALA A O 1
ATOM 547 N N . ALA A 1 72 ? -15.119 -17.187 -18.323 1.00 23.05 129 ALA A N 1
ATOM 548 C CA . ALA A 1 72 ? -14.772 -16.328 -17.189 1.00 24.61 129 ALA A CA 1
ATOM 549 C C . ALA A 1 72 ? -13.441 -16.725 -16.526 1.00 20.87 129 ALA A C 1
ATOM 550 O O . ALA A 1 72 ? -12.647 -15.860 -16.142 1.00 17.13 129 ALA A O 1
ATOM 552 N N . ILE A 1 73 ? -13.223 -18.027 -16.363 1.00 18.65 130 ILE A N 1
ATOM 553 C CA . ILE A 1 73 ? -11.959 -18.527 -15.820 1.00 18.54 130 ILE A CA 1
ATOM 554 C C . ILE A 1 73 ? -10.817 -18.155 -16.750 1.00 18.49 130 ILE A C 1
ATOM 555 O O . ILE A 1 73 ? -9.763 -17.690 -16.293 1.00 17.76 130 ILE A O 1
ATOM 560 N N . LYS A 1 74 ? -11.036 -18.377 -18.049 1.00 14.05 131 LYS A N 1
ATOM 561 C CA . LYS A 1 74 ? -10.052 -18.060 -19.057 1.00 16.23 131 LYS A CA 1
ATOM 562 C C . LYS A 1 74 ? -9.709 -16.575 -19.013 1.00 21.07 131 LYS A C 1
ATOM 563 O O . LYS A 1 74 ? -8.533 -16.211 -18.948 1.00 15.05 131 LYS A O 1
ATOM 569 N N . GLU A 1 75 ? -10.730 -15.720 -18.977 1.00 18.30 132 GLU A N 1
ATOM 570 C CA . GLU A 1 75 ? -10.483 -14.292 -18.954 1.00 21.96 132 GLU A CA 1
ATOM 571 C C . GLU A 1 75 ? -9.766 -13.863 -17.683 1.00 17.85 132 GLU A C 1
ATOM 572 O O . GLU A 1 75 ? -8.880 -13.010 -17.725 1.00 21.10 132 GLU A O 1
ATOM 578 N N . ALA A 1 76 ? -10.116 -14.476 -16.555 1.00 16.28 133 ALA A N 1
ATOM 579 C CA . ALA A 1 76 ? -9.461 -14.145 -15.291 1.00 16.50 133 ALA A CA 1
ATOM 580 C C . ALA A 1 76 ? -7.963 -14.442 -15.299 1.00 19.79 133 ALA A C 1
ATOM 581 O O . ALA A 1 76 ? -7.152 -13.622 -14.848 1.00 15.42 133 ALA A O 1
ATOM 583 N N . LEU A 1 77 ? -7.603 -15.634 -15.770 1.00 13.41 134 LEU A N 1
ATOM 584 C CA . LEU A 1 77 ? -6.203 -16.038 -15.770 1.00 15.34 134 LEU A CA 1
ATOM 585 C C . LEU A 1 77 ? -5.382 -15.221 -16.762 1.00 13.89 134 LEU A C 1
ATOM 586 O O . LEU A 1 77 ? -4.210 -14.904 -16.507 1.00 14.03 134 LEU A O 1
ATOM 591 N N . ILE A 1 78 ? -5.988 -14.875 -17.896 1.00 12.53 135 ILE A N 1
ATOM 592 C CA . ILE A 1 78 ? -5.321 -13.980 -18.846 1.00 14.08 135 ILE A CA 1
ATOM 593 C C . ILE A 1 78 ? -5.003 -12.618 -18.213 1.00 16.22 135 ILE A C 1
ATOM 594 O O . ILE A 1 78 ? -3.872 -12.141 -18.285 1.00 15.71 135 ILE A O 1
ATOM 599 N N . LYS A 1 79 ? -6.001 -12.000 -17.592 1.00 17.97 136 LYS A N 1
ATOM 600 C CA . LYS A 1 79 ? -5.818 -10.726 -16.915 1.00 21.19 136 LYS A CA 1
ATOM 601 C C . LYS A 1 79 ? -4.822 -10.821 -15.762 1.00 16.92 136 LYS A C 1
ATOM 602 O O . LYS A 1 79 ? -4.081 -9.883 -15.518 1.00 18.13 136 LYS A O 1
ATOM 608 N N . ALA A 1 80 ? -4.803 -11.953 -15.061 1.00 16.15 137 ALA A N 1
ATOM 609 C CA . ALA A 1 80 ? -3.807 -12.170 -14.016 1.00 15.61 137 ALA A CA 1
ATOM 610 C C . ALA A 1 80 ? -2.380 -12.089 -14.574 1.00 17.13 137 ALA A C 1
ATOM 611 O O . ALA A 1 80 ? -1.532 -11.372 -14.034 1.00 13.73 137 ALA A O 1
ATOM 613 N N . PHE A 1 81 ? -2.127 -12.852 -15.637 1.00 14.40 138 PHE A N 1
ATOM 614 C CA . PHE A 1 81 ? -0.839 -12.858 -16.304 1.00 13.33 138 PHE A CA 1
ATOM 615 C C . PHE A 1 81 ? -0.459 -11.458 -16.799 1.00 16.45 138 PHE A C 1
ATOM 616 O O . PHE A 1 81 ? 0.662 -10.977 -16.570 1.00 12.95 138 PHE A O 1
ATOM 624 N N . GLU A 1 82 ? -1.395 -10.805 -17.481 1.00 14.63 139 GLU A N 1
ATOM 625 C CA . GLU A 1 82 ? -1.123 -9.487 -18.062 1.00 16.44 139 GLU A CA 1
ATOM 626 C C . GLU A 1 82 ? -0.828 -8.456 -16.970 1.00 17.50 139 GLU A C 1
ATOM 627 O O . GLU A 1 82 ? 0.059 -7.601 -17.125 1.00 17.97 139 GLU A O 1
ATOM 633 N N . SER A 1 83 ? -1.555 -8.564 -15.864 1.00 14.75 140 SER A N 1
ATOM 634 C CA . SER A 1 83 ? -1.370 -7.676 -14.730 1.00 16.99 140 SER A CA 1
ATOM 635 C C . SER A 1 83 ? -0.007 -7.858 -14.074 1.00 18.70 140 SER A C 1
ATOM 636 O O . SER A 1 83 ? 0.651 -6.876 -13.716 1.00 17.17 140 SER A O 1
ATOM 639 N N . VAL A 1 84 ? 0.408 -9.114 -13.903 1.00 16.84 141 VAL A N 1
ATOM 640 C CA . VAL A 1 84 ? 1.690 -9.413 -13.287 1.00 14.87 141 VAL A CA 1
ATOM 641 C C . VAL A 1 84 ? 2.815 -8.870 -14.153 1.00 15.76 141 VAL A C 1
ATOM 642 O O . VAL A 1 84 ? 3.799 -8.343 -13.618 1.00 17.44 141 VAL A O 1
ATOM 646 N N . ASP A 1 85 ? 2.665 -8.990 -15.478 1.00 12.61 142 ASP A N 1
ATOM 647 C CA . ASP A 1 85 ? 3.713 -8.544 -16.398 1.00 18.02 142 ASP A CA 1
ATOM 648 C C . ASP A 1 85 ? 3.848 -7.037 -16.369 1.00 19.49 142 ASP A C 1
ATOM 649 O O . ASP A 1 85 ? 4.956 -6.505 -16.398 1.00 16.46 142 ASP A O 1
ATOM 654 N N . ARG A 1 86 ? 2.707 -6.358 -16.337 1.00 19.17 143 ARG A N 1
ATOM 655 C CA . ARG A 1 86 ? 2.655 -4.918 -16.134 1.00 20.04 143 ARG A CA 1
ATOM 656 C C . ARG A 1 86 ? 3.461 -4.521 -14.892 1.00 16.76 143 ARG A C 1
ATOM 657 O O . ARG A 1 86 ? 4.295 -3.608 -14.940 1.00 21.72 143 ARG A O 1
ATOM 665 N N . ASN A 1 87 ? 3.228 -5.213 -13.785 1.00 17.50 144 ASN A N 1
ATOM 666 C CA . ASN A 1 87 ? 3.934 -4.915 -12.532 1.00 21.66 144 ASN A CA 1
ATOM 667 C C . ASN A 1 87 ? 5.416 -5.278 -12.572 1.00 21.60 144 ASN A C 1
ATOM 668 O O . ASN A 1 87 ? 6.255 -4.561 -12.021 1.00 17.22 144 ASN A O 1
ATOM 673 N N . LEU A 1 88 ? 5.734 -6.392 -13.224 1.00 16.80 145 LEU A N 1
ATOM 674 C CA . LEU A 1 88 ? 7.128 -6.754 -13.454 1.00 15.17 145 LEU A CA 1
ATOM 675 C C . LEU A 1 88 ? 7.880 -5.707 -14.278 1.00 19.63 145 LEU A C 1
ATOM 676 O O . LEU A 1 88 ? 9.030 -5.375 -13.969 1.00 20.32 145 LEU A O 1
ATOM 681 N N . LEU A 1 89 ? 7.253 -5.200 -15.336 1.00 18.20 146 LEU A N 1
ATOM 682 C CA . LEU A 1 89 ? 7.946 -4.247 -16.202 1.00 19.49 146 LEU A CA 1
ATOM 683 C C . LEU A 1 89 ? 8.261 -2.956 -15.444 1.00 25.81 146 LEU A C 1
ATOM 684 O O . LEU A 1 89 ? 9.345 -2.382 -15.610 1.00 25.01 146 LEU A O 1
ATOM 689 N N . LYS A 1 90 ? 7.314 -2.511 -14.618 1.00 21.31 147 LYS A N 1
ATOM 690 C CA . LYS A 1 90 ? 7.540 -1.358 -13.749 1.00 26.86 147 LYS A CA 1
ATOM 691 C C . LYS A 1 90 ? 8.708 -1.634 -12.807 1.00 25.95 147 LYS A C 1
ATOM 692 O O . LYS A 1 90 ? 9.611 -0.808 -12.658 1.00 31.27 147 LYS A O 1
ATOM 698 N N . TRP A 1 91 ? 8.665 -2.797 -12.165 1.00 21.90 148 TRP A N 1
ATOM 699 C CA . TRP A 1 91 ? 9.688 -3.205 -11.218 1.00 27.17 148 TRP A CA 1
ATOM 700 C C . TRP A 1 91 ? 11.060 -3.261 -11.875 1.00 31.98 148 TRP A C 1
ATOM 701 O O . TRP A 1 91 ? 12.051 -2.784 -11.309 1.00 34.22 148 TRP A O 1
ATOM 712 N N . LEU A 1 92 ? 11.121 -3.849 -13.067 1.00 24.58 149 LEU A N 1
ATOM 713 C CA . LEU A 1 92 ? 12.382 -3.941 -13.798 1.00 30.10 149 LEU A CA 1
ATOM 714 C C . LEU A 1 92 ? 12.919 -2.550 -14.134 1.00 38.92 149 LEU A C 1
ATOM 715 O O . LEU A 1 92 ? 14.125 -2.338 -14.187 1.00 42.02 149 LEU A O 1
ATOM 720 N N . GLU A 1 93 ? 12.011 -1.611 -14.363 1.00 39.01 150 GLU A N 1
ATOM 721 C CA . GLU A 1 93 ? 12.378 -0.267 -14.785 1.00 43.31 150 GLU A CA 1
ATOM 722 C C . GLU A 1 93 ? 12.851 0.589 -13.614 1.00 45.41 150 GLU A C 1
ATOM 723 O O . GLU A 1 93 ? 13.795 1.363 -13.748 1.00 51.91 150 GLU A O 1
ATOM 729 N N . ALA A 1 94 ? 12.192 0.442 -12.468 1.00 41.95 151 ALA A N 1
ATOM 730 C CA . ALA A 1 94 ? 12.510 1.237 -11.281 1.00 46.39 151 ALA A CA 1
ATOM 731 C C . ALA A 1 94 ? 13.513 0.545 -10.357 1.00 51.41 151 ALA A C 1
ATOM 732 O O . ALA A 1 94 ? 14.519 1.135 -9.966 1.00 53.97 151 ALA A O 1
ATOM 734 N N . ASN A 1 95 ? 13.235 -0.704 -10.001 1.00 53.81 152 ASN A N 1
ATOM 735 C CA . ASN A 1 95 ? 14.160 -1.481 -9.183 1.00 53.79 152 ASN A CA 1
ATOM 736 C C . ASN A 1 95 ? 15.229 -2.105 -10.060 1.00 49.77 152 ASN A C 1
ATOM 737 O O . ASN A 1 95 ? 15.770 -3.164 -9.754 1.00 52.23 152 ASN A O 1
ATOM 742 N N . GLY A 1 96 ? 15.516 -1.430 -11.166 1.00 56.20 153 GLY A N 1
ATOM 743 C CA . GLY A 1 96 ? 16.523 -1.869 -12.107 1.00 57.27 153 GLY A CA 1
ATOM 744 C C . GLY A 1 96 ? 16.901 -0.738 -13.043 1.00 65.71 153 GLY A C 1
ATOM 745 O O . GLY A 1 96 ? 16.390 0.376 -12.929 1.00 66.01 153 GLY A O 1
ATOM 746 N N . ASP A 1 97 ? 17.794 -1.036 -13.980 1.00 72.19 154 ASP A N 1
ATOM 747 C CA . ASP A 1 97 ? 18.325 -2.390 -14.082 1.00 64.17 154 ASP A CA 1
ATOM 748 C C . ASP A 1 97 ? 19.767 -2.576 -13.542 1.00 62.81 154 ASP A C 1
ATOM 749 O O . ASP A 1 97 ? 19.953 -3.347 -12.599 1.00 62.19 154 ASP A O 1
ATOM 754 N N . GLU A 1 98 ? 20.786 -1.904 -14.093 1.00 67.04 155 GLU A N 1
ATOM 755 C CA . GLU A 1 98 ? 20.705 -1.049 -15.275 1.00 64.36 155 GLU A CA 1
ATOM 756 C C . GLU A 1 98 ? 21.001 -1.885 -16.522 1.00 65.02 155 GLU A C 1
ATOM 757 O O . GLU A 1 98 ? 20.707 -1.478 -17.646 1.00 65.30 155 GLU A O 1
ATOM 763 N N . GLU A 1 99 ? 21.561 -3.071 -16.310 1.00 64.33 156 GLU A N 1
ATOM 764 C CA . GLU A 1 99 ? 21.803 -4.011 -17.402 1.00 59.94 156 GLU A CA 1
ATOM 765 C C . GLU A 1 99 ? 21.020 -5.312 -17.225 1.00 53.55 156 GLU A C 1
ATOM 766 O O . GLU A 1 99 ? 21.293 -6.310 -17.887 1.00 51.37 156 GLU A O 1
ATOM 772 N N . ASP A 1 100 ? 20.050 -5.284 -16.319 1.00 49.74 157 ASP A N 1
ATOM 773 C CA . ASP A 1 100 ? 19.112 -6.386 -16.133 1.00 43.30 157 ASP A CA 1
ATOM 774 C C . ASP A 1 100 ? 18.097 -6.339 -17.268 1.00 40.29 157 ASP A C 1
ATOM 775 O O . ASP A 1 100 ? 17.250 -5.453 -17.326 1.00 42.12 157 ASP A O 1
ATOM 780 N N . GLU A 1 101 ? 18.197 -7.312 -18.167 1.00 31.26 158 GLU A N 1
ATOM 781 C CA . GLU A 1 101 ? 17.312 -7.433 -19.315 1.00 25.45 158 GLU A CA 1
ATOM 782 C C . GLU A 1 101 ? 16.582 -8.768 -19.256 1.00 20.42 158 GLU A C 1
ATOM 783 O O . GLU A 1 101 ? 16.334 -9.384 -20.277 1.00 20.86 158 GLU A O 1
ATOM 789 N N . SER A 1 102 ? 16.241 -9.212 -18.060 1.00 17.30 159 SER A N 1
ATOM 790 C CA . SER A 1 102 ? 15.752 -10.569 -17.883 1.00 17.73 159 SER A CA 1
ATOM 791 C C . SER A 1 102 ? 14.305 -10.749 -18.338 1.00 18.51 159 SER A C 1
ATOM 792 O O . SER A 1 102 ? 13.581 -9.784 -18.618 1.00 14.47 159 SER A O 1
ATOM 795 N N . GLY A 1 103 ? 13.904 -12.013 -18.393 1.00 14.77 160 GLY A N 1
ATOM 796 C CA . GLY A 1 103 ? 12.532 -12.389 -18.662 1.00 13.80 160 GLY A CA 1
ATOM 797 C C . GLY A 1 103 ? 12.343 -13.819 -18.206 1.00 11.42 160 GLY A C 1
ATOM 798 O O . GLY A 1 103 ? 13.294 -14.497 -17.756 1.00 10.09 160 GLY A O 1
ATOM 799 N N . SER A 1 104 ? 11.115 -14.308 -18.316 1.00 12.01 161 SER A N 1
ATOM 800 C CA . SER A 1 104 ? 10.868 -15.706 -17.962 1.00 10.29 161 SER A CA 1
ATOM 801 C C . SER A 1 104 ? 9.613 -16.225 -18.635 1.00 12.32 161 SER A C 1
ATOM 802 O O . SER A 1 104 ? 8.644 -15.491 -18.805 1.00 10.78 161 SER A O 1
ATOM 805 N N . THR A 1 105 ? 9.632 -17.495 -19.004 1.00 10.38 162 THR A N 1
ATOM 806 C CA . THR A 1 105 ? 8.400 -18.154 -19.438 1.00 8.94 162 THR A CA 1
ATOM 807 C C . THR A 1 105 ? 7.722 -18.782 -18.235 1.00 8.86 162 THR A C 1
ATOM 808 O O . THR A 1 105 ? 8.272 -18.764 -17.124 1.00 9.46 162 THR A O 1
ATOM 812 N N . ALA A 1 106 ? 6.535 -19.356 -18.443 1.00 8.41 163 ALA A N 1
ATOM 813 C CA . ALA A 1 106 ? 5.789 -19.900 -17.333 1.00 9.02 163 ALA A CA 1
ATOM 814 C C . ALA A 1 106 ? 4.718 -20.868 -17.811 1.00 9.74 163 ALA A C 1
ATOM 815 O O . ALA A 1 106 ? 3.964 -20.565 -18.711 1.00 11.53 163 ALA A O 1
ATOM 817 N N . THR A 1 107 ? 4.666 -22.032 -17.195 1.00 8.63 164 THR A N 1
ATOM 818 C CA . THR A 1 107 ? 3.600 -22.988 -17.445 1.00 7.10 164 THR A CA 1
ATOM 819 C C . THR A 1 107 ? 3.021 -23.318 -16.076 1.00 12.18 164 THR A C 1
ATOM 820 O O . THR A 1 107 ? 3.720 -23.834 -15.199 1.00 11.92 164 THR A O 1
ATOM 824 N N . VAL A 1 108 ? 1.749 -22.990 -15.885 1.00 9.76 165 VAL A N 1
ATOM 825 C CA . VAL A 1 108 ? 1.110 -23.093 -14.585 1.00 10.91 165 VAL A CA 1
ATOM 826 C C . VAL A 1 108 ? -0.048 -24.080 -14.681 1.00 11.20 165 VAL A C 1
ATOM 827 O O . VAL A 1 108 ? -0.788 -24.051 -15.651 1.00 10.73 165 VAL A O 1
ATOM 831 N N . MET A 1 109 ? -0.183 -24.966 -13.708 1.00 10.83 166 MET A N 1
ATOM 832 C CA . MET A 1 109 ? -1.344 -25.834 -13.660 1.00 10.99 166 MET A CA 1
ATOM 833 C C . MET A 1 109 ? -2.084 -25.577 -12.368 1.00 13.02 166 MET A C 1
ATOM 834 O O . MET A 1 109 ? -1.506 -25.607 -11.281 1.00 13.18 166 MET A O 1
ATOM 839 N N . ILE A 1 110 ? -3.376 -25.343 -12.473 1.00 10.76 167 ILE A N 1
ATOM 840 C CA . ILE A 1 110 ? -4.163 -25.175 -11.269 1.00 12.35 167 ILE A CA 1
ATOM 841 C C . ILE A 1 110 ? -5.180 -26.303 -11.213 1.00 15.08 167 ILE A C 1
ATOM 842 O O . ILE A 1 110 ? -5.829 -26.602 -12.202 1.00 13.89 167 ILE A O 1
ATOM 847 N N . ILE A 1 111 ? -5.296 -26.954 -10.068 1.00 13.65 168 ILE A N 1
ATOM 848 C CA . ILE A 1 111 ? -6.321 -27.967 -9.896 1.00 14.12 168 ILE A CA 1
ATOM 849 C C . ILE A 1 111 ? -7.209 -27.566 -8.717 1.00 23.80 168 ILE A C 1
ATOM 850 O O . ILE A 1 111 ? -6.714 -27.087 -7.698 1.00 18.93 168 ILE A O 1
ATOM 855 N N . ARG A 1 112 ? -8.521 -27.711 -8.860 1.00 21.74 169 ARG A N 1
ATOM 856 C CA . ARG A 1 112 ? -9.402 -27.519 -7.708 1.00 24.13 169 ARG A CA 1
ATOM 857 C C . ARG A 1 112 ? -10.527 -28.527 -7.807 1.00 27.89 169 ARG A C 1
ATOM 858 O O . ARG A 1 112 ? -11.253 -28.533 -8.792 1.00 22.03 169 ARG A O 1
ATOM 866 N N . ASN A 1 113 ? -10.659 -29.366 -6.786 1.00 29.54 170 ASN A N 1
ATOM 867 C CA . ASN A 1 113 ? -11.545 -30.523 -6.846 1.00 29.47 170 ASN A CA 1
ATOM 868 C C . ASN A 1 113 ? -11.207 -31.365 -8.076 1.00 25.99 170 ASN A C 1
ATOM 869 O O . ASN A 1 113 ? -10.076 -31.832 -8.208 1.00 29.55 170 ASN A O 1
ATOM 874 N N . ASP A 1 114 ? -12.152 -31.531 -8.996 1.00 31.96 171 ASP A N 1
ATOM 875 C CA . ASP A 1 114 ? -11.898 -32.376 -10.169 1.00 27.31 171 ASP A CA 1
ATOM 876 C C . ASP A 1 114 ? -11.739 -31.611 -11.482 1.00 28.84 171 ASP A C 1
ATOM 877 O O . ASP A 1 114 ? -11.861 -32.192 -12.567 1.00 25.54 171 ASP A O 1
ATOM 882 N N . VAL A 1 115 ? -11.458 -30.312 -11.398 1.00 24.67 172 VAL A N 1
ATOM 883 C CA . VAL A 1 115 ? -11.194 -29.535 -12.620 1.00 20.34 172 VAL A CA 1
ATOM 884 C C . VAL A 1 115 ? -9.730 -29.097 -12.626 1.00 23.16 172 VAL A C 1
ATOM 885 O O . VAL A 1 115 ? -9.157 -28.856 -11.571 1.00 15.95 172 VAL A O 1
ATOM 889 N N . SER A 1 116 ? -9.127 -29.015 -13.809 1.00 15.94 173 SER A N 1
ATOM 890 C CA . SER A 1 116 ? -7.738 -28.576 -13.935 1.00 15.21 173 SER A CA 1
ATOM 891 C C . SER A 1 116 ? -7.647 -27.581 -15.070 1.00 15.28 173 SER A C 1
ATOM 892 O O . SER A 1 116 ? -8.288 -27.770 -16.094 1.00 12.78 173 SER A O 1
ATOM 895 N N . PHE A 1 117 ? -6.872 -26.527 -14.882 1.00 9.18 174 PHE A N 1
ATOM 896 C CA . PHE A 1 117 ? -6.633 -25.556 -15.937 1.00 12.19 174 PHE A CA 1
ATOM 897 C C . PHE A 1 117 ? -5.145 -25.346 -16.063 1.00 12.65 174 PHE A C 1
ATOM 898 O O . PHE A 1 117 ? -4.431 -25.405 -15.070 1.00 11.92 174 PHE A O 1
ATOM 906 N N . ILE A 1 118 ? -4.707 -25.055 -17.276 1.00 9.83 175 ILE A N 1
ATOM 907 C CA . ILE A 1 118 ? -3.289 -24.757 -17.514 1.00 11.91 175 ILE A CA 1
ATOM 908 C C . ILE A 1 118 ? -3.195 -23.409 -18.161 1.00 12.12 175 ILE A C 1
ATOM 909 O O . ILE A 1 118 ? -3.993 -23.106 -19.050 1.00 13.07 175 ILE A O 1
ATOM 914 N N . ALA A 1 119 ? -2.282 -22.578 -17.665 1.00 8.63 176 ALA A N 1
ATOM 915 C CA . ALA A 1 119 ? -2.034 -21.260 -18.234 1.00 7.99 176 ALA A CA 1
ATOM 916 C C . ALA A 1 119 ? -0.600 -21.303 -18.655 1.00 11.47 176 ALA A C 1
ATOM 917 O O . ALA A 1 119 ? 0.262 -21.586 -17.834 1.00 10.27 176 ALA A O 1
ATOM 919 N N . HIS A 1 120 ? -0.351 -21.025 -19.932 1.00 9.77 177 HIS A N 1
ATOM 920 C CA . HIS A 1 120 ? 0.948 -21.325 -20.503 1.00 9.36 177 HIS A CA 1
ATOM 921 C C . HIS A 1 120 ? 1.462 -20.216 -21.420 1.00 11.83 177 HIS A C 1
ATOM 922 O O . HIS A 1 120 ? 0.742 -19.765 -22.316 1.00 10.27 177 HIS A O 1
ATOM 929 N N . ILE A 1 121 ? 2.701 -19.775 -21.182 1.00 9.85 178 ILE A N 1
ATOM 930 C CA . ILE A 1 121 ? 3.423 -19.017 -22.185 1.00 10.43 178 ILE A CA 1
ATOM 931 C C . ILE A 1 121 ? 4.850 -19.582 -22.330 1.00 11.26 178 ILE A C 1
ATOM 932 O O . ILE A 1 121 ? 5.514 -19.849 -21.330 1.00 9.84 178 ILE A O 1
ATOM 937 N N . GLY A 1 122 ? 5.296 -19.766 -23.565 1.00 9.98 179 GLY A N 1
ATOM 938 C CA . GLY A 1 122 ? 6.699 -20.088 -23.794 1.00 10.73 179 GLY A CA 1
ATOM 939 C C . GLY A 1 122 ? 6.909 -21.505 -24.289 1.00 10.82 179 GLY A C 1
ATOM 940 O O . GLY A 1 122 ? 6.122 -21.992 -25.091 1.00 12.64 179 GLY A O 1
ATOM 941 N N . GLU A 1 123 ? 7.968 -22.174 -23.834 1.00 11.45 180 GLU A N 1
ATOM 942 C CA . GLU A 1 123 ? 8.311 -23.470 -24.430 1.00 12.49 180 GLU A CA 1
ATOM 943 C C . GLU A 1 123 ? 8.563 -24.633 -23.446 1.00 12.16 180 GLU A C 1
ATOM 944 O O . GLU A 1 123 ? 9.102 -25.664 -23.821 1.00 11.22 180 GLU A O 1
ATOM 950 N N . SER A 1 124 ? 8.160 -24.477 -22.191 1.00 10.62 181 SER A N 1
ATOM 951 C CA . SER A 1 124 ? 8.005 -25.651 -21.340 1.00 11.64 181 SER A CA 1
ATOM 952 C C . SER A 1 124 ? 6.775 -26.380 -21.875 1.00 12.83 181 SER A C 1
ATOM 953 O O . SER A 1 124 ? 6.098 -25.878 -22.769 1.00 11.43 181 SER A O 1
ATOM 956 N N . CYS A 1 125 ? 6.488 -27.556 -21.331 1.00 10.32 182 CYS A N 1
ATOM 957 C CA . CYS A 1 125 ? 5.394 -28.361 -21.859 1.00 8.71 182 CYS A CA 1
ATOM 958 C C . CYS A 1 125 ? 4.784 -29.146 -20.726 1.00 12.73 182 CYS A C 1
ATOM 959 O O . CYS A 1 125 ? 5.469 -29.459 -19.744 1.00 7.34 182 CYS A O 1
ATOM 962 N N . ALA A 1 126 ? 3.489 -29.425 -20.831 1.00 10.74 183 ALA A N 1
ATOM 963 C CA . ALA A 1 126 ? 2.801 -30.264 -19.843 1.00 10.57 183 ALA A CA 1
ATOM 964 C C . ALA A 1 126 ? 2.161 -31.418 -20.582 1.00 10.24 183 ALA A C 1
ATOM 965 O O . ALA A 1 126 ? 1.580 -31.221 -21.656 1.00 11.77 183 ALA A O 1
ATOM 967 N N . VAL A 1 127 ? 2.296 -32.622 -20.040 1.00 10.73 184 VAL A N 1
ATOM 968 C CA . VAL A 1 127 ? 1.682 -33.809 -20.631 1.00 9.25 184 VAL A CA 1
ATOM 969 C C . VAL A 1 127 ? 1.028 -34.620 -19.536 1.00 11.48 184 VAL A C 1
ATOM 970 O O . VAL A 1 127 ? 1.371 -34.489 -18.365 1.00 12.72 184 VAL A O 1
ATOM 974 N N . LEU A 1 128 ? 0.074 -35.453 -19.874 1.00 7.63 185 LEU A N 1
ATOM 975 C CA . LEU A 1 128 ? -0.441 -36.413 -18.912 1.00 10.53 185 LEU A CA 1
ATOM 976 C C . LEU A 1 128 ? -0.620 -37.809 -19.493 1.00 11.20 185 LEU A C 1
ATOM 977 O O . LEU A 1 128 ? -0.612 -37.953 -20.670 1.00 10.07 185 LEU A O 1
ATOM 982 N N . SER A 1 129 ? -0.780 -38.791 -18.629 1.00 6.86 186 SER A N 1
ATOM 983 C CA . SER A 1 129 ? -1.086 -40.138 -19.064 1.00 8.34 186 SER A CA 1
ATOM 984 C C . SER A 1 129 ? -2.492 -40.475 -18.602 1.00 9.55 186 SER A C 1
ATOM 985 O O . SER A 1 129 ? -2.798 -40.332 -17.430 1.00 8.97 186 SER A O 1
ATOM 988 N N . ARG A 1 130 ? -3.333 -40.939 -19.521 1.00 9.21 187 ARG A N 1
ATOM 989 C CA . ARG A 1 130 ? -4.731 -41.230 -19.202 1.00 12.27 187 ARG A CA 1
ATOM 990 C C . ARG A 1 130 ? -5.102 -42.591 -19.784 1.00 10.99 187 ARG A C 1
ATOM 991 O O . ARG A 1 130 ? -5.073 -42.780 -20.985 1.00 11.86 187 ARG A O 1
ATOM 999 N N . SER A 1 131 ? -5.368 -43.552 -18.908 1.00 14.52 188 SER A N 1
ATOM 1000 C CA . SER A 1 131 ? -5.561 -44.942 -19.315 1.00 17.55 188 SER A CA 1
ATOM 1001 C C . SER A 1 131 ? -4.465 -45.431 -20.259 1.00 18.53 188 SER A C 1
ATOM 1002 O O . SER A 1 131 ? -4.742 -46.087 -21.261 1.00 17.65 188 SER A O 1
ATOM 1005 N N . GLY A 1 132 ? -3.220 -45.071 -19.950 1.00 17.46 189 GLY A N 1
ATOM 1006 C CA . GLY A 1 132 ? -2.080 -45.538 -20.716 1.00 19.08 189 GLY A CA 1
ATOM 1007 C C . GLY A 1 132 ? -1.749 -44.737 -21.962 1.00 18.96 189 GLY A C 1
ATOM 1008 O O . GLY A 1 132 ? -0.780 -45.051 -22.665 1.00 21.66 189 GLY A O 1
ATOM 1009 N N . GLN A 1 133 ? -2.536 -43.697 -22.239 1.00 12.83 190 GLN A N 1
ATOM 1010 C CA . GLN A 1 133 ? -2.393 -42.903 -23.462 1.00 14.87 190 GLN A CA 1
ATOM 1011 C C . GLN A 1 133 ? -1.827 -41.535 -23.139 1.00 15.06 190 GLN A C 1
ATOM 1012 O O . GLN A 1 133 ? -2.220 -40.925 -22.143 1.00 12.75 190 GLN A O 1
ATOM 1018 N N . ILE A 1 134 ? -0.962 -41.016 -23.999 1.00 12.65 191 ILE A N 1
ATOM 1019 C CA . ILE A 1 134 ? -0.417 -39.680 -23.748 1.00 12.63 191 ILE A CA 1
ATOM 1020 C C . ILE A 1 134 ? -1.335 -38.570 -24.281 1.00 12.55 191 ILE A C 1
ATOM 1021 O O . ILE A 1 134 ? -1.927 -38.687 -25.364 1.00 11.54 191 ILE A O 1
ATOM 1026 N N . GLU A 1 135 ? -1.472 -37.507 -23.496 1.00 9.53 192 GLU A N 1
ATOM 1027 C CA . GLU A 1 135 ? -2.086 -36.267 -23.967 1.00 9.82 192 GLU A CA 1
ATOM 1028 C C . GLU A 1 135 ? -1.091 -35.125 -23.791 1.00 12.23 192 GLU A C 1
ATOM 1029 O O . GLU A 1 135 ? -0.674 -34.848 -22.681 1.00 8.73 192 GLU A O 1
ATOM 1035 N N . GLU A 1 136 ? -0.697 -34.487 -24.888 1.00 9.22 193 GLU A N 1
ATOM 1036 C CA . GLU A 1 136 ? 0.140 -33.279 -24.802 1.00 11.16 193 GLU A CA 1
ATOM 1037 C C . GLU A 1 136 ? -0.782 -32.076 -24.629 1.00 9.55 193 GLU A C 1
ATOM 1038 O O . GLU A 1 136 ? -1.647 -31.841 -25.459 1.00 7.44 193 GLU A O 1
ATOM 1044 N N . LEU A 1 137 ? -0.629 -31.365 -23.512 1.00 6.64 194 LEU A N 1
ATOM 1045 C CA . LEU A 1 137 ? -1.648 -30.411 -23.050 1.00 8.22 194 LEU A CA 1
ATOM 1046 C C . LEU A 1 137 ? -1.374 -28.981 -23.455 1.00 11.86 194 LEU A C 1
ATOM 1047 O O . LEU A 1 137 ? -2.232 -28.113 -23.310 1.00 9.91 194 LEU A O 1
ATOM 1052 N N . THR A 1 138 ? -0.154 -28.716 -23.903 1.00 11.30 195 THR A N 1
ATOM 1053 C CA . THR A 1 138 ? 0.216 -27.344 -24.229 1.00 11.43 195 THR A CA 1
ATOM 1054 C C . THR A 1 138 ? 0.863 -27.294 -25.607 1.00 14.06 195 THR A C 1
ATOM 1055 O O . THR A 1 138 ? 1.263 -28.325 -26.142 1.00 12.95 195 THR A O 1
ATOM 1059 N N . ASP A 1 139 ? 0.982 -26.088 -26.155 1.00 13.08 196 ASP A N 1
ATOM 1060 C CA . ASP A 1 139 ? 1.576 -25.886 -27.472 1.00 18.85 196 ASP A CA 1
ATOM 1061 C C . ASP A 1 139 ? 2.715 -24.858 -27.277 1.00 20.75 196 ASP A C 1
ATOM 1062 O O . ASP A 1 139 ? 2.753 -24.167 -26.270 1.00 18.31 196 ASP A O 1
ATOM 1067 N N . TYR A 1 140 ? 3.650 -24.784 -28.208 1.00 20.77 197 TYR A N 1
ATOM 1068 C CA . TYR A 1 140 ? 4.844 -23.942 -28.034 1.00 21.36 197 TYR A CA 1
ATOM 1069 C C . TYR A 1 140 ? 4.652 -22.528 -28.558 1.00 19.30 197 TYR A C 1
ATOM 1070 O O . TYR A 1 140 ? 4.039 -22.341 -29.606 1.00 24.38 197 TYR A O 1
ATOM 1079 N N . HIS A 1 141 ? 5.190 -21.535 -27.850 1.00 13.90 198 HIS A N 1
ATOM 1080 C CA . HIS A 1 141 ? 5.259 -20.189 -28.400 1.00 15.39 198 HIS A CA 1
ATOM 1081 C C . HIS A 1 141 ? 6.664 -19.886 -28.892 1.00 19.81 198 HIS A C 1
ATOM 1082 O O . HIS A 1 141 ? 7.487 -19.337 -28.153 1.00 12.39 198 HIS A O 1
ATOM 1089 N N . ARG A 1 142 ? 6.902 -20.281 -30.136 1.00 15.85 199 ARG A N 1
ATOM 1090 C CA . ARG A 1 142 ? 8.191 -20.131 -30.804 1.00 19.41 199 ARG A CA 1
ATOM 1091 C C . ARG A 1 142 ? 7.985 -19.399 -32.126 1.00 21.30 199 ARG A C 1
ATOM 1092 O O . ARG A 1 142 ? 6.951 -19.562 -32.781 1.00 23.83 199 ARG A O 1
ATOM 1100 N N . PRO A 1 143 ? 8.952 -18.556 -32.507 1.00 19.91 200 PRO A N 1
ATOM 1101 C CA . PRO A 1 143 ? 8.786 -17.778 -33.735 1.00 21.87 200 PRO A CA 1
ATOM 1102 C C . PRO A 1 143 ? 9.292 -18.524 -34.986 1.00 28.03 200 PRO A C 1
ATOM 1103 O O . PRO A 1 143 ? 9.960 -17.927 -35.824 1.00 29.55 200 PRO A O 1
ATOM 1107 N N . TYR A 1 144 ? 8.933 -19.804 -35.092 1.00 22.60 201 TYR A N 1
ATOM 1108 C CA . TYR A 1 144 ? 9.369 -20.716 -36.143 1.00 29.57 201 TYR A CA 1
ATOM 1109 C C . TYR A 1 144 ? 8.635 -22.025 -35.869 1.00 30.94 201 TYR A C 1
ATOM 1110 O O . TYR A 1 144 ? 8.241 -22.273 -34.742 1.00 24.80 201 TYR A O 1
ATOM 1119 N N . GLY A 1 145 ? 8.465 -22.870 -36.878 1.00 32.14 202 GLY A N 1
ATOM 1120 C CA . GLY A 1 145 ? 7.844 -24.167 -36.650 1.00 33.81 202 GLY A CA 1
ATOM 1121 C C . GLY A 1 145 ? 6.587 -24.400 -37.470 1.00 41.71 202 GLY A C 1
ATOM 1122 O O . GLY A 1 145 ? 6.334 -23.664 -38.420 1.00 38.58 202 GLY A O 1
ATOM 1123 N N . SER A 1 146 ? 5.804 -25.416 -37.101 1.00 42.38 203 SER A N 1
ATOM 1124 C CA . SER A 1 146 ? 4.625 -25.809 -37.879 1.00 46.00 203 SER A CA 1
ATOM 1125 C C . SER A 1 146 ? 3.388 -26.116 -37.040 1.00 44.06 203 SER A C 1
ATOM 1126 O O . SER A 1 146 ? 2.290 -26.224 -37.584 1.00 45.10 203 SER A O 1
ATOM 1129 N N . SER A 1 147 ? 3.543 -26.256 -35.727 1.00 41.77 204 SER A N 1
ATOM 1130 C CA . SER A 1 147 ? 2.382 -26.534 -34.881 1.00 40.53 204 SER A CA 1
ATOM 1131 C C . SER A 1 147 ? 1.403 -25.368 -34.953 1.00 45.18 204 SER A C 1
ATOM 1132 O O . SER A 1 147 ? 1.753 -24.301 -35.463 1.00 43.65 204 SER A O 1
ATOM 1135 N N . ARG A 1 148 ? 0.183 -25.582 -34.458 1.00 40.68 205 ARG A N 1
ATOM 1136 C CA . ARG A 1 148 ? -0.857 -24.555 -34.470 1.00 42.30 205 ARG A CA 1
ATOM 1137 C C . ARG A 1 148 ? -0.307 -23.187 -34.050 1.00 41.76 205 ARG A C 1
ATOM 1138 O O . ARG A 1 148 ? -0.335 -22.230 -34.828 1.00 35.77 205 ARG A O 1
ATOM 1146 N N . ALA A 1 149 ? 0.240 -23.122 -32.839 1.00 40.96 206 ALA A N 1
ATOM 1147 C CA . ALA A 1 149 ? 0.727 -21.867 -32.283 1.00 40.64 206 ALA A CA 1
ATOM 1148 C C . ALA A 1 149 ? 1.818 -21.203 -33.132 1.00 39.11 206 ALA A C 1
ATOM 1149 O O . ALA A 1 149 ? 1.835 -19.980 -33.268 1.00 37.78 206 ALA A O 1
ATOM 1151 N N . ALA A 1 150 ? 2.695 -22.010 -33.730 1.00 44.12 207 ALA A N 1
ATOM 1152 C CA . ALA A 1 150 ? 3.867 -21.501 -34.461 1.00 37.49 207 ALA A CA 1
ATOM 1153 C C . ALA A 1 150 ? 3.573 -20.555 -35.626 1.00 35.99 207 ALA A C 1
ATOM 1154 O O . ALA A 1 150 ? 4.160 -19.477 -35.725 1.00 32.29 207 ALA A O 1
ATOM 1156 N N . ILE A 1 151 ? 2.680 -20.961 -36.522 1.00 40.26 208 ILE A N 1
ATOM 1157 C CA . ILE A 1 151 ? 2.345 -20.115 -37.661 1.00 35.53 208 ILE A CA 1
ATOM 1158 C C . ILE A 1 151 ? 1.676 -18.821 -37.199 1.00 35.14 208 ILE A C 1
ATOM 1159 O O . ILE A 1 151 ? 1.948 -17.737 -37.729 1.00 35.93 208 ILE A O 1
ATOM 1164 N N . GLN A 1 152 ? 0.819 -18.938 -36.194 1.00 37.68 209 GLN A N 1
ATOM 1165 C CA . GLN A 1 152 ? 0.120 -17.780 -35.654 1.00 39.03 209 GLN A CA 1
ATOM 1166 C C . GLN A 1 152 ? 1.056 -16.819 -34.918 1.00 32.73 209 GLN A C 1
ATOM 1167 O O . GLN A 1 152 ? 0.861 -15.607 -34.943 1.00 33.50 209 GLN A O 1
ATOM 1173 N N . GLU A 1 153 ? 2.075 -17.357 -34.262 1.00 28.86 210 GLU A N 1
ATOM 1174 C CA . GLU A 1 153 ? 3.007 -16.509 -33.529 1.00 30.19 210 GLU A CA 1
ATOM 1175 C C . GLU A 1 153 ? 3.837 -15.673 -34.487 1.00 29.37 210 GLU A C 1
ATOM 1176 O O . GLU A 1 153 ? 4.024 -14.474 -34.275 1.00 26.44 210 GLU A O 1
ATOM 1182 N N . VAL A 1 154 ? 4.315 -16.314 -35.551 1.00 31.10 211 VAL A N 1
ATOM 1183 C CA . VAL A 1 154 ? 5.128 -15.633 -36.540 1.00 29.32 211 VAL A CA 1
ATOM 1184 C C . VAL A 1 154 ? 4.289 -14.556 -37.208 1.00 31.31 211 VAL A C 1
ATOM 1185 O O . VAL A 1 154 ? 4.755 -13.442 -37.430 1.00 31.93 211 VAL A O 1
ATOM 1189 N N . LYS A 1 155 ? 3.035 -1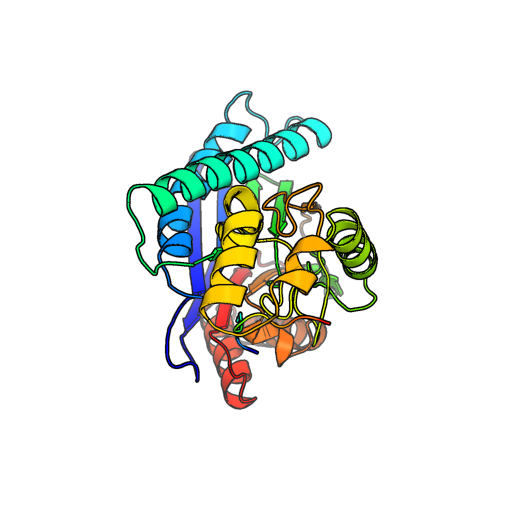4.877 -37.493 1.00 28.34 212 LYS A N 1
ATOM 1190 C CA . LYS A 1 155 ? 2.119 -13.892 -38.044 1.00 36.28 212 LYS A CA 1
ATOM 1191 C C . LYS A 1 155 ? 1.964 -12.719 -37.087 1.00 34.31 212 LYS A C 1
ATOM 1192 O O . LYS A 1 155 ? 2.070 -11.569 -37.491 1.00 33.41 212 LYS A O 1
ATOM 1198 N N . ARG A 1 156 ? 1.718 -13.014 -35.813 1.00 33.30 213 ARG A N 1
ATOM 1199 C CA . ARG A 1 156 ? 1.556 -11.961 -34.809 1.00 29.17 213 ARG A CA 1
ATOM 1200 C C . ARG A 1 156 ? 2.792 -11.049 -34.675 1.00 33.12 213 ARG A C 1
ATOM 1201 O O . ARG A 1 156 ? 2.665 -9.824 -34.592 1.00 30.69 213 ARG A O 1
ATOM 1209 N N . VAL A 1 157 ? 3.981 -11.645 -34.666 1.00 28.63 214 VAL A N 1
ATOM 1210 C CA . VAL A 1 157 ? 5.229 -10.880 -34.584 1.00 30.58 214 VAL A CA 1
ATOM 1211 C C . VAL A 1 157 ? 5.444 -9.962 -35.797 1.00 36.72 214 VAL A C 1
ATOM 1212 O O . VAL A 1 157 ? 5.783 -8.781 -35.644 1.00 36.94 214 VAL A O 1
ATOM 1216 N N . LYS A 1 158 ? 5.244 -10.509 -36.992 1.00 32.61 215 LYS A N 1
ATOM 1217 C CA . LYS A 1 158 ? 5.392 -9.732 -38.213 1.00 40.79 215 LYS A CA 1
ATOM 1218 C C . LYS A 1 158 ? 4.340 -8.630 -38.248 1.00 44.07 215 LYS A C 1
ATOM 1219 O O . LYS A 1 158 ? 4.605 -7.524 -38.723 1.00 48.70 215 LYS A O 1
ATOM 1225 N N . GLU A 1 159 ? 3.150 -8.938 -37.740 1.00 39.18 216 GLU A N 1
ATOM 1226 C CA . GLU A 1 159 ? 2.074 -7.960 -37.664 1.00 41.32 216 GLU A CA 1
ATOM 1227 C C . GLU A 1 159 ? 2.465 -6.791 -36.767 1.00 45.39 216 GLU A C 1
ATOM 1228 O O . GLU A 1 159 ? 2.074 -5.649 -37.007 1.00 46.01 216 GLU A O 1
ATOM 1234 N N . ALA A 1 160 ? 3.248 -7.074 -35.732 1.00 38.69 217 ALA A N 1
ATOM 1235 C CA . ALA A 1 160 ? 3.687 -6.041 -34.809 1.00 37.22 217 ALA A CA 1
ATOM 1236 C C . ALA A 1 160 ? 4.854 -5.244 -35.379 1.00 36.99 217 ALA A C 1
ATOM 1237 O O . ALA A 1 160 ? 5.327 -4.298 -34.754 1.00 36.81 217 ALA A O 1
ATOM 1239 N N . GLY A 1 161 ? 5.328 -5.644 -36.552 1.00 42.25 218 GLY A N 1
ATOM 1240 C CA . GLY A 1 161 ? 6.421 -4.952 -37.212 1.00 42.10 218 GLY A CA 1
ATOM 1241 C C . GLY A 1 161 ? 7.804 -5.451 -36.833 1.00 44.61 218 GLY A C 1
ATOM 1242 O O . GLY A 1 161 ? 8.801 -4.795 -37.128 1.00 43.49 218 GLY A O 1
ATOM 1243 N N . GLY A 1 162 ? 7.870 -6.603 -36.171 1.00 37.29 219 GLY A N 1
ATOM 1244 C CA . GLY A 1 162 ? 9.147 -7.212 -35.841 1.00 30.72 219 GLY A CA 1
ATOM 1245 C C . GLY A 1 162 ? 9.617 -8.108 -36.970 1.00 34.48 219 GLY A C 1
ATOM 1246 O O . GLY A 1 162 ? 8.886 -8.343 -37.927 1.00 34.79 219 GLY A O 1
ATOM 1247 N N . TRP A 1 163 ? 10.844 -8.605 -36.873 1.00 27.56 220 TRP A N 1
ATOM 1248 C CA . TRP A 1 163 ? 11.342 -9.532 -37.869 1.00 30.24 220 TRP A CA 1
ATOM 1249 C C . TRP A 1 163 ? 12.002 -10.712 -37.179 1.00 27.96 220 TRP A C 1
ATOM 1250 O O . TRP A 1 163 ? 12.268 -10.665 -35.985 1.00 30.38 220 TRP A O 1
ATOM 1261 N N . ILE A 1 164 ? 12.255 -11.774 -37.934 1.00 29.11 221 ILE A N 1
ATOM 1262 C CA . ILE A 1 164 ? 12.796 -13.003 -37.367 1.00 29.24 221 ILE A CA 1
ATOM 1263 C C . ILE A 1 164 ? 14.042 -13.459 -38.123 1.00 29.22 221 ILE A C 1
ATOM 1264 O O . ILE A 1 164 ? 13.991 -13.671 -39.329 1.00 37.79 221 ILE A O 1
ATOM 1269 N N . VAL A 1 165 ? 15.158 -13.599 -37.416 1.00 27.17 222 VAL A N 1
ATOM 1270 C CA . VAL A 1 165 ? 16.388 -14.102 -38.028 1.00 29.28 222 VAL A CA 1
ATOM 1271 C C . VAL A 1 165 ? 16.927 -15.210 -37.161 1.00 34.51 222 VAL A C 1
ATOM 1272 O O . VAL A 1 165 ? 16.856 -15.114 -35.946 1.00 32.44 222 VAL A O 1
ATOM 1276 N N . ASN A 1 166 ? 17.494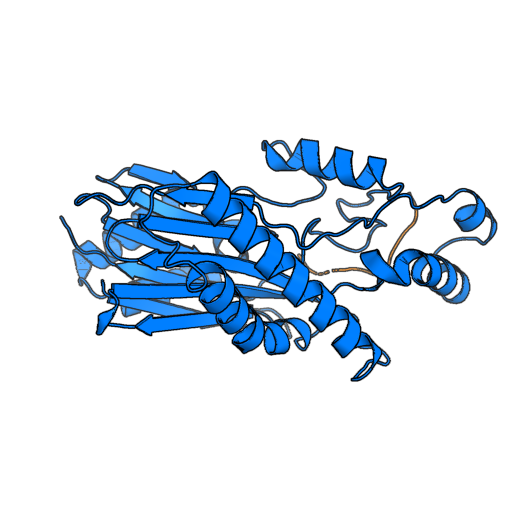 -16.242 -37.780 1.00 35.93 223 ASN A N 1
ATOM 1277 C CA . ASN A 1 166 ? 18.016 -17.389 -37.044 1.00 34.23 223 ASN A CA 1
ATOM 1278 C C . ASN A 1 166 ? 17.010 -17.916 -36.027 1.00 30.14 223 ASN A C 1
ATOM 1279 O O . ASN A 1 166 ? 17.391 -18.299 -34.926 1.00 36.37 223 ASN A O 1
ATOM 1284 N N . GLY A 1 167 ? 15.734 -17.898 -36.398 1.00 29.47 224 GLY A N 1
ATOM 1285 C CA . GLY A 1 167 ? 14.671 -18.362 -35.523 1.00 32.64 224 GLY A CA 1
ATOM 1286 C C . GLY A 1 167 ? 14.519 -17.574 -34.233 1.00 31.31 224 GLY A C 1
ATOM 1287 O O . GLY A 1 167 ? 14.064 -18.125 -33.222 1.00 30.90 224 GLY A O 1
ATOM 1288 N N . ARG A 1 168 ? 14.900 -16.293 -34.255 1.00 27.59 225 ARG A N 1
ATOM 1289 C CA . ARG A 1 168 ? 14.767 -15.424 -33.083 1.00 25.37 225 ARG A CA 1
ATOM 1290 C C . ARG A 1 168 ? 14.171 -14.090 -33.484 1.00 27.25 225 ARG A C 1
ATOM 1291 O O . ARG A 1 168 ? 14.458 -13.580 -34.563 1.00 25.60 225 ARG A O 1
ATOM 1299 N N . ILE A 1 169 ? 13.333 -13.526 -32.620 1.00 21.28 226 ILE A N 1
ATOM 1300 C CA . ILE A 1 169 ? 12.740 -12.219 -32.889 1.00 23.61 226 ILE A CA 1
ATOM 1301 C C . ILE A 1 169 ? 13.814 -11.140 -32.863 1.00 21.69 226 ILE A C 1
ATOM 1302 O O . ILE A 1 169 ? 14.535 -11.003 -31.880 1.00 20.59 226 ILE A O 1
ATOM 1307 N N . CYS A 1 170 ? 13.932 -10.395 -33.962 1.00 24.38 227 CYS A N 1
ATOM 1308 C CA . CYS A 1 170 ? 15.027 -9.435 -34.139 1.00 27.43 227 CYS A CA 1
ATOM 1309 C C . CYS A 1 170 ? 16.396 -10.087 -33.940 1.00 26.72 227 CYS A C 1
ATOM 1310 O O . CYS A 1 170 ? 17.360 -9.425 -33.541 1.00 27.40 227 CYS A O 1
ATOM 1313 N N . GLY A 1 171 ? 16.472 -11.392 -34.220 1.00 26.06 228 GLY A N 1
ATOM 1314 C CA . GLY A 1 171 ? 17.717 -12.139 -34.122 1.00 21.81 228 GLY A CA 1
ATOM 1315 C C . GLY A 1 171 ? 18.138 -12.381 -32.691 1.00 22.68 228 GLY A C 1
ATOM 1316 O O . GLY A 1 171 ? 19.219 -12.898 -32.435 1.00 23.22 228 GLY A O 1
ATOM 1317 N N . ASP A 1 172 ? 17.243 -12.055 -31.762 1.00 23.02 229 ASP A N 1
ATOM 1318 C CA . ASP A 1 172 ? 17.543 -12.055 -30.332 1.00 22.17 229 ASP A CA 1
ATOM 1319 C C . ASP A 1 172 ? 16.802 -13.178 -29.608 1.00 18.57 229 ASP A C 1
ATOM 1320 O O . ASP A 1 172 ? 17.411 -14.151 -29.135 1.00 18.01 229 ASP A O 1
ATOM 1325 N N . ILE A 1 173 ? 15.488 -13.046 -29.480 1.00 18.64 230 ILE A N 1
ATOM 1326 C CA . ILE A 1 173 ? 14.821 -13.934 -28.527 1.00 17.65 230 ILE A CA 1
ATOM 1327 C C . ILE A 1 173 ? 14.139 -15.128 -29.203 1.00 15.10 230 ILE A C 1
ATOM 1328 O O . ILE A 1 173 ? 13.427 -14.972 -30.197 1.00 16.04 230 ILE A O 1
ATOM 1333 N N . ALA A 1 174 ? 14.356 -16.316 -28.639 1.00 16.39 231 ALA A N 1
ATOM 1334 C CA . ALA A 1 174 ? 13.920 -17.578 -29.249 1.00 14.99 231 ALA A CA 1
ATOM 1335 C C . ALA A 1 174 ? 12.520 -18.055 -28.810 1.00 17.41 231 ALA A C 1
ATOM 1336 O O . ALA A 1 174 ? 12.089 -19.135 -29.214 1.00 15.27 231 ALA A O 1
ATOM 1338 N N . VAL A 1 175 ? 11.850 -17.269 -27.968 1.00 15.93 232 VAL A N 1
ATOM 1339 C CA . VAL A 1 175 ? 10.441 -17.496 -27.596 1.00 14.42 232 VAL A CA 1
ATOM 1340 C C . VAL A 1 175 ? 9.642 -16.236 -27.899 1.00 14.27 232 VAL A C 1
ATOM 1341 O O . VAL A 1 175 ? 10.191 -15.127 -27.859 1.00 13.20 232 VAL A O 1
ATOM 1345 N N . SER A 1 176 ? 8.348 -16.400 -28.171 1.00 13.83 233 SER A N 1
ATOM 1346 C CA . SER A 1 176 ? 7.526 -15.286 -28.628 1.00 17.22 233 SER A CA 1
ATOM 1347 C C . SER A 1 176 ? 6.588 -14.788 -27.543 1.00 13.85 233 SER A C 1
ATOM 1348 O O . SER A 1 176 ? 5.975 -13.724 -27.669 1.00 15.70 233 SER A O 1
ATOM 1351 N N . ARG A 1 177 ? 6.450 -15.575 -26.483 1.00 14.60 234 ARG A N 1
ATOM 1352 C CA . ARG A 1 177 ? 5.702 -15.140 -25.319 1.00 14.02 234 ARG A CA 1
ATOM 1353 C C . ARG A 1 177 ? 6.510 -15.354 -24.052 1.00 13.60 234 ARG A C 1
ATOM 1354 O O . ARG A 1 177 ? 7.091 -16.433 -23.844 1.00 15.35 234 ARG A O 1
ATOM 1362 N N . ALA A 1 178 ? 6.519 -14.334 -23.209 1.00 9.93 235 ALA A N 1
ATOM 1363 C CA . ALA A 1 178 ? 7.306 -14.352 -21.970 1.00 10.86 235 ALA A CA 1
ATOM 1364 C C . ALA A 1 178 ? 6.961 -13.165 -21.100 1.00 12.98 235 ALA A C 1
ATOM 1365 O O . ALA A 1 178 ? 6.523 -12.133 -21.618 1.00 11.99 235 ALA A O 1
ATOM 1367 N N . PHE A 1 179 ? 7.183 -13.320 -19.789 1.00 9.93 236 PHE A N 1
ATOM 1368 C CA . PHE A 1 179 ? 7.171 -12.221 -18.831 1.00 13.64 236 PHE A CA 1
ATOM 1369 C C . PHE A 1 179 ? 8.481 -11.448 -18.942 1.00 16.60 236 PHE A C 1
ATOM 1370 O O . PHE A 1 179 ? 9.524 -12.029 -19.238 1.00 11.76 236 PHE A O 1
ATOM 1378 N N . GLY A 1 180 ? 8.439 -10.150 -18.668 1.00 18.77 237 GLY A N 1
ATOM 1379 C CA . GLY A 1 180 ? 9.655 -9.350 -18.703 1.00 14.00 237 GLY A CA 1
ATOM 1380 C C . GLY A 1 180 ? 10.030 -8.953 -20.114 1.00 15.25 237 GLY A C 1
ATOM 1381 O O . GLY A 1 180 ? 9.172 -8.544 -20.902 1.00 15.19 237 GLY A O 1
ATOM 1382 N N . ASP A 1 181 ? 11.318 -9.058 -20.431 1.00 19.08 238 ASP A N 1
ATOM 1383 C CA . ASP A 1 181 ? 11.802 -8.782 -21.780 1.00 17.60 238 ASP A CA 1
ATOM 1384 C C . ASP A 1 181 ? 11.353 -7.403 -22.291 1.00 19.64 238 ASP A C 1
ATOM 1385 O O . ASP A 1 181 ? 10.835 -7.261 -23.408 1.00 20.48 238 ASP A O 1
ATOM 1390 N N . ILE A 1 182 ? 11.565 -6.398 -21.447 1.00 18.79 239 ILE A N 1
ATOM 1391 C CA . ILE A 1 182 ? 11.052 -5.043 -21.681 1.00 20.72 239 ILE A CA 1
ATOM 1392 C C . ILE A 1 182 ? 11.447 -4.442 -23.024 1.00 23.49 239 ILE A C 1
ATOM 1393 O O . ILE A 1 182 ? 10.686 -3.650 -23.602 1.00 25.66 239 ILE A O 1
ATOM 1398 N N . ARG A 1 183 ? 12.611 -4.852 -23.535 1.00 20.86 240 ARG A N 1
ATOM 1399 C CA . ARG A 1 183 ? 13.119 -4.342 -24.807 1.00 21.49 240 ARG A CA 1
ATOM 1400 C C . ARG A 1 183 ? 12.300 -4.800 -26.005 1.00 23.32 240 ARG A C 1
ATOM 1401 O O . ARG A 1 183 ? 12.519 -4.326 -27.119 1.00 23.89 240 ARG A O 1
ATOM 1409 N N . PHE A 1 184 ? 11.369 -5.729 -25.779 1.00 20.96 241 PHE A N 1
ATOM 1410 C CA . PHE A 1 184 ? 10.456 -6.161 -26.829 1.00 18.98 241 PHE A CA 1
ATOM 1411 C C . PHE A 1 184 ? 9.058 -5.634 -26.600 1.00 23.13 241 PHE A C 1
ATOM 1412 O O . PHE A 1 184 ? 8.145 -5.885 -27.387 1.00 23.69 241 PHE A O 1
ATOM 1420 N N . LYS A 1 185 ? 8.900 -4.888 -25.517 1.00 23.41 242 LYS A N 1
ATOM 1421 C CA . LYS A 1 185 ? 7.600 -4.375 -25.144 1.00 25.00 242 LYS A CA 1
ATOM 1422 C C . LYS A 1 185 ? 7.481 -2.850 -25.038 1.00 28.29 242 LYS A C 1
ATOM 1423 O O . LYS A 1 185 ? 7.092 -2.203 -25.991 1.00 32.34 242 LYS A O 1
ATOM 1429 N N . THR A 1 186 ? 7.858 -2.277 -23.908 1.00 24.76 243 THR A N 1
ATOM 1430 C CA . THR A 1 186 ? 7.618 -0.856 -23.679 1.00 29.87 243 THR A CA 1
ATOM 1431 C C . THR A 1 186 ? 8.910 -0.092 -23.999 1.00 35.74 243 THR A C 1
ATOM 1432 O O . THR A 1 186 ? 8.934 1.143 -23.958 1.00 33.43 243 THR A O 1
ATOM 1436 N N . LYS A 1 187 ? 9.978 -0.822 -24.318 1.00 27.65 244 LYS A N 1
ATOM 1437 C CA . LYS A 1 187 ? 11.255 -0.200 -24.654 1.00 28.49 244 LYS A CA 1
ATOM 1438 C C . LYS A 1 187 ? 11.812 -0.665 -26.004 1.00 32.47 244 LYS A C 1
ATOM 1439 O O . LYS A 1 187 ? 13.021 -0.626 -26.231 1.00 33.01 244 LYS A O 1
ATOM 1445 N N . LYS A 1 188 ? 10.927 -1.087 -26.902 1.00 27.91 245 LYS A N 1
ATOM 1446 C CA . LYS A 1 188 ? 11.339 -1.594 -28.203 1.00 28.98 245 LYS A CA 1
ATOM 1447 C C . LYS A 1 188 ? 11.975 -0.511 -29.069 1.00 37.89 245 LYS A C 1
ATOM 1448 O O . LYS A 1 188 ? 12.903 -0.782 -29.832 1.00 37.79 245 LYS A O 1
ATOM 1454 N N . ASN A 1 189 ? 11.483 0.719 -28.953 1.00 35.45 246 ASN A N 1
ATOM 1455 C CA . ASN A 1 189 ? 12.077 1.820 -29.700 1.00 38.04 246 ASN A CA 1
ATOM 1456 C C . ASN A 1 189 ? 13.488 2.127 -29.211 1.00 37.15 246 ASN A C 1
ATOM 1457 O O . ASN A 1 189 ? 14.406 2.340 -30.009 1.00 40.14 246 ASN A O 1
ATOM 1462 N N . ASP A 1 190 ? 13.649 2.143 -27.893 1.00 34.71 247 ASP A N 1
ATOM 1463 C CA . ASP A 1 190 ? 14.960 2.298 -27.277 1.00 36.70 247 ASP A CA 1
ATOM 1464 C C . ASP A 1 190 ? 15.903 1.195 -27.763 1.00 39.41 247 ASP A C 1
ATOM 1465 O O . ASP A 1 190 ? 17.081 1.435 -28.039 1.00 38.11 247 ASP A O 1
ATOM 1470 N N . MET A 1 191 ? 15.357 -0.007 -27.902 1.00 34.24 248 MET A N 1
ATOM 1471 C CA . MET A 1 191 ? 16.110 -1.156 -28.388 1.00 37.48 248 MET A CA 1
ATOM 1472 C C . MET A 1 191 ? 16.764 -0.887 -29.744 1.00 35.58 248 MET A C 1
ATOM 1473 O O . MET A 1 191 ? 17.936 -1.177 -29.944 1.00 33.24 248 MET A O 1
ATOM 1478 N N . LEU A 1 192 ? 15.994 -0.339 -30.675 1.00 37.16 249 LEU A N 1
ATOM 1479 C CA . LEU A 1 192 ? 16.529 0.039 -31.972 1.00 38.81 249 LEU A CA 1
ATOM 1480 C C . LEU A 1 192 ? 17.722 1.002 -31.827 1.00 39.73 249 LEU A C 1
ATOM 1481 O O . LEU A 1 192 ? 18.765 0.814 -32.464 1.00 38.65 249 LEU A O 1
ATOM 1486 N N . LYS A 1 193 ? 17.560 2.010 -30.974 1.00 36.36 250 LYS A N 1
ATOM 1487 C CA . LYS A 1 193 ? 18.601 3.006 -30.713 1.00 40.38 250 LYS A CA 1
ATOM 1488 C C . LYS A 1 193 ? 19.904 2.377 -30.230 1.00 43.27 250 LYS A C 1
ATOM 1489 O O . LYS A 1 193 ? 20.980 2.661 -30.766 1.00 40.53 250 LYS A O 1
ATOM 1495 N N . LYS A 1 194 ? 19.793 1.538 -29.205 1.00 39.94 251 LYS A N 1
ATOM 1496 C CA . LYS A 1 194 ? 20.939 0.858 -28.617 1.00 40.69 251 LYS A CA 1
ATOM 1497 C C . LYS A 1 194 ? 21.700 0.070 -29.670 1.00 43.41 251 LYS A C 1
ATOM 1498 O O . LYS A 1 194 ? 22.932 0.001 -29.633 1.00 43.20 251 LYS A O 1
ATOM 1504 N N . GLY A 1 195 ? 20.961 -0.509 -30.615 1.00 39.08 252 GLY A N 1
ATOM 1505 C CA . GLY A 1 195 ? 21.552 -1.294 -31.681 1.00 43.89 252 GLY A CA 1
ATOM 1506 C C . GLY A 1 195 ? 22.469 -0.449 -32.540 1.00 42.55 252 GLY A C 1
ATOM 1507 O O . GLY A 1 195 ? 23.582 -0.855 -32.877 1.00 39.79 252 GLY A O 1
ATOM 1508 N N . VAL A 1 196 ? 21.994 0.735 -32.894 1.00 41.21 253 VAL A N 1
ATOM 1509 C CA . VAL A 1 196 ? 22.823 1.675 -33.634 1.00 45.04 253 VAL A CA 1
ATOM 1510 C C . VAL A 1 196 ? 24.070 2.019 -32.825 1.00 39.65 253 VAL A C 1
ATOM 1511 O O . VAL A 1 196 ? 25.189 1.930 -33.329 1.00 41.62 253 VAL A O 1
ATOM 1515 N N . ASP A 1 197 ? 23.872 2.388 -31.564 1.00 38.13 254 ASP A N 1
ATOM 1516 C CA . ASP A 1 197 ? 24.984 2.762 -30.691 1.00 40.66 254 ASP A CA 1
ATOM 1517 C C . ASP A 1 197 ? 26.002 1.627 -30.524 1.00 43.67 254 ASP A C 1
ATOM 1518 O O . ASP A 1 197 ? 27.193 1.879 -30.340 1.00 39.51 254 ASP A O 1
ATOM 1523 N N . GLU A 1 198 ? 25.535 0.381 -30.611 1.00 45.07 255 GLU A N 1
ATOM 1524 C CA . GLU A 1 198 ? 26.413 -0.778 -30.437 1.00 42.49 255 GLU A CA 1
ATOM 1525 C C . GLU A 1 198 ? 26.797 -1.435 -31.760 1.00 45.26 255 GLU A C 1
ATOM 1526 O O . GLU A 1 198 ? 27.484 -2.462 -31.782 1.00 43.19 255 GLU A O 1
ATOM 1532 N N . GLY A 1 199 ? 26.383 -0.806 -32.855 1.00 46.07 256 GLY A N 1
ATOM 1533 C CA . GLY A 1 199 ? 26.812 -1.195 -34.183 1.00 45.93 256 GLY A CA 1
ATOM 1534 C C . GLY A 1 199 ? 26.305 -2.536 -34.663 1.00 46.89 256 GLY A C 1
ATOM 1535 O O . GLY A 1 199 ? 27.043 -3.296 -35.279 1.00 48.47 256 GLY A O 1
ATOM 1536 N N . ARG A 1 200 ? 25.041 -2.825 -34.388 1.00 49.12 257 ARG A N 1
ATOM 1537 C CA . ARG A 1 200 ? 24.429 -4.062 -34.852 1.00 44.91 257 ARG A CA 1
ATOM 1538 C C . ARG A 1 200 ? 23.607 -3.799 -36.108 1.00 39.53 257 ARG A C 1
ATOM 1539 O O . ARG A 1 200 ? 23.252 -4.717 -36.838 1.00 39.35 257 ARG A O 1
ATOM 1547 N N . TRP A 1 201 ? 23.314 -2.527 -36.353 1.00 41.86 258 TRP A N 1
ATOM 1548 C CA . TRP A 1 201 ? 22.629 -2.117 -37.568 1.00 42.10 258 TRP A CA 1
ATOM 1549 C C . TRP A 1 201 ? 22.766 -0.614 -37.789 1.00 44.68 258 TRP A C 1
ATOM 1550 O O . TRP A 1 201 ? 23.244 0.105 -36.919 1.00 44.97 258 TRP A O 1
ATOM 1561 N N . SER A 1 202 ? 22.353 -0.150 -38.962 1.00 47.39 259 SER A N 1
ATOM 1562 C CA . SER A 1 202 ? 22.564 1.238 -39.348 1.00 51.69 259 SER A CA 1
ATOM 1563 C C . SER A 1 202 ? 21.389 2.115 -38.950 1.00 51.75 259 SER A C 1
ATOM 1564 O O . SER A 1 202 ? 20.296 1.626 -38.661 1.00 46.37 259 SER A O 1
ATOM 1567 N N . GLU A 1 203 ? 21.641 3.419 -38.938 1.00 51.50 260 GLU A N 1
ATOM 1568 C CA . GLU A 1 203 ? 20.623 4.414 -38.651 1.00 50.83 260 GLU A CA 1
ATOM 1569 C C . GLU A 1 203 ? 19.485 4.324 -39.658 1.00 50.21 260 GLU A C 1
ATOM 1570 O O . GLU A 1 203 ? 18.315 4.386 -39.293 1.00 50.82 260 GLU A O 1
ATOM 1576 N N . LYS A 1 204 ? 19.830 4.172 -40.931 1.00 52.86 261 LYS A N 1
ATOM 1577 C CA . LYS A 1 204 ? 18.808 4.116 -41.969 1.00 56.13 261 LYS A CA 1
ATOM 1578 C C . LYS A 1 204 ? 17.926 2.887 -41.812 1.00 57.30 261 LYS A C 1
ATOM 1579 O O . LYS A 1 204 ? 16.767 2.897 -42.221 1.00 57.97 261 LYS A O 1
ATOM 1585 N N . PHE A 1 205 ? 18.474 1.832 -41.215 1.00 55.69 262 PHE A N 1
ATOM 1586 C CA . PHE A 1 205 ? 17.689 0.631 -40.958 1.00 54.26 262 PHE A CA 1
ATOM 1587 C C . PHE A 1 205 ? 16.564 0.931 -39.976 1.00 50.26 262 PHE A C 1
ATOM 1588 O O . PHE A 1 205 ? 15.411 0.581 -40.218 1.00 50.36 262 PHE A O 1
ATOM 1596 N N . VAL A 1 206 ? 16.903 1.598 -38.878 1.00 49.20 263 VAL A N 1
ATOM 1597 C CA . VAL A 1 206 ? 15.909 1.930 -37.855 1.00 51.77 263 VAL A CA 1
ATOM 1598 C C . VAL A 1 206 ? 14.772 2.766 -38.439 1.00 52.47 263 VAL A C 1
ATOM 1599 O O . VAL A 1 206 ? 13.614 2.644 -38.032 1.00 52.72 263 VAL A O 1
ATOM 1603 N N . SER A 1 207 ? 15.110 3.606 -39.407 1.00 56.51 264 SER A N 1
ATOM 1604 C CA . SER A 1 207 ? 14.129 4.468 -40.053 1.00 56.50 264 SER A CA 1
ATOM 1605 C C . SER A 1 207 ? 13.004 3.668 -40.701 1.00 57.26 264 SER A C 1
ATOM 1606 O O . SER A 1 207 ? 11.854 4.095 -40.702 1.00 58.28 264 SER A O 1
ATOM 1609 N N . ARG A 1 208 ? 13.339 2.509 -41.256 1.00 57.92 265 ARG A N 1
ATOM 1610 C CA . ARG A 1 208 ? 12.352 1.694 -41.954 1.00 57.35 265 ARG A CA 1
ATOM 1611 C C . ARG A 1 208 ? 11.520 0.818 -41.023 1.00 58.39 265 ARG A C 1
ATOM 1612 O O . ARG A 1 208 ? 10.674 0.053 -41.479 1.00 57.68 265 ARG A O 1
ATOM 1620 N N . ILE A 1 209 ? 11.766 0.937 -39.722 1.00 57.25 266 ILE A N 1
ATOM 1621 C CA . ILE A 1 209 ? 11.043 0.150 -38.731 1.00 55.03 266 ILE A CA 1
ATOM 1622 C C . ILE A 1 209 ? 9.828 0.904 -38.199 1.00 54.92 266 ILE A C 1
ATOM 1623 O O . ILE A 1 209 ? 9.878 2.117 -37.994 1.00 57.52 266 ILE A O 1
ATOM 1628 N N . GLU A 1 210 ? 8.739 0.176 -37.978 1.00 55.30 267 GLU A N 1
ATOM 1629 C CA . GLU A 1 210 ? 7.510 0.767 -37.462 1.00 53.50 267 GLU A CA 1
ATOM 1630 C C . GLU A 1 210 ? 6.768 -0.220 -36.567 1.00 52.13 267 GLU A C 1
ATOM 1631 O O . GLU A 1 210 ? 5.919 -0.979 -37.035 1.00 52.17 267 GLU A O 1
ATOM 1637 N N . PHE A 1 211 ? 7.094 -0.204 -35.279 1.00 49.77 268 PHE A N 1
ATOM 1638 C CA . PHE A 1 211 ? 6.475 -1.115 -34.319 1.00 43.65 268 PHE A CA 1
ATOM 1639 C C . PHE A 1 211 ? 5.030 -0.736 -34.018 1.00 43.70 268 PHE A C 1
ATOM 1640 O O . PHE A 1 211 ? 4.752 0.363 -33.551 1.00 47.82 268 PHE A O 1
ATOM 1648 N N . LYS A 1 212 ? 4.116 -1.661 -34.282 1.00 42.61 269 LYS A N 1
ATOM 1649 C CA . LYS A 1 212 ? 2.688 -1.430 -34.064 1.00 42.51 269 LYS A CA 1
ATOM 1650 C C . LYS A 1 212 ? 2.210 -1.945 -32.707 1.00 46.99 269 LYS A C 1
ATOM 1651 O O . LYS A 1 212 ? 1.383 -1.315 -32.043 1.00 50.84 269 LYS A O 1
ATOM 1657 N N . GLY A 1 213 ? 2.717 -3.105 -32.308 1.00 43.19 270 GLY A N 1
ATOM 1658 C CA . GLY A 1 213 ? 2.398 -3.677 -31.009 1.00 38.05 270 GLY A CA 1
ATOM 1659 C C . GLY A 1 213 ? 3.633 -4.278 -30.373 1.00 33.68 270 GLY A C 1
ATOM 1660 O O . GLY A 1 213 ? 4.730 -4.193 -30.932 1.00 34.99 270 GLY A O 1
ATOM 1661 N N . ASP A 1 214 ? 3.468 -4.867 -29.195 1.00 33.05 271 ASP A N 1
ATOM 1662 C CA . ASP A 1 214 ? 4.565 -5.578 -28.548 1.00 26.67 271 ASP A CA 1
ATO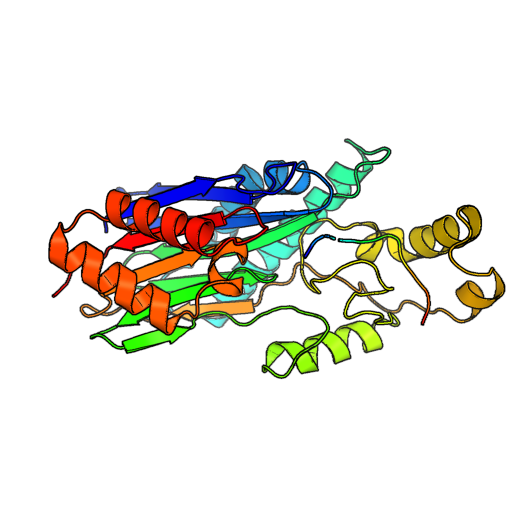M 1663 C C . ASP A 1 214 ? 4.867 -6.850 -29.307 1.00 27.32 271 ASP A C 1
ATOM 1664 O O . ASP A 1 214 ? 3.956 -7.595 -29.663 1.00 31.87 271 ASP A O 1
ATOM 1669 N N . MET A 1 215 ? 6.152 -7.103 -29.527 1.00 29.09 272 MET A N 1
ATOM 1670 C CA . MET A 1 215 ? 6.598 -8.310 -30.211 1.00 28.40 272 MET A CA 1
ATOM 1671 C C . MET A 1 215 ? 6.501 -9.533 -29.307 1.00 24.29 272 MET A C 1
ATOM 1672 O O . MET A 1 215 ? 6.095 -10.608 -29.747 1.00 26.39 272 MET A O 1
ATOM 1677 N N . VAL A 1 216 ? 6.876 -9.367 -28.048 1.00 22.26 273 VAL A N 1
ATOM 1678 C CA . VAL A 1 216 ? 6.702 -10.426 -27.063 1.00 18.51 273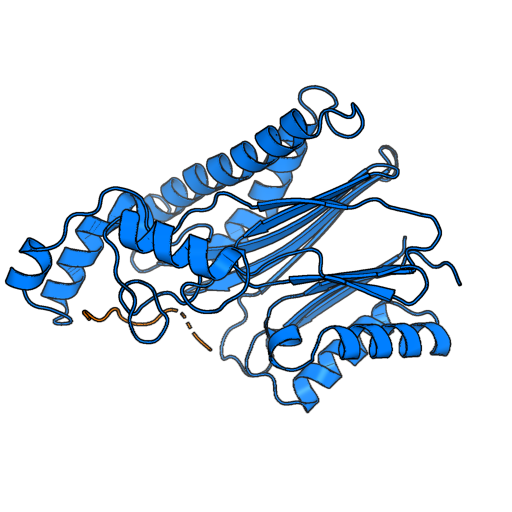 VAL A CA 1
ATOM 1679 C C . VAL A 1 216 ? 5.520 -10.027 -26.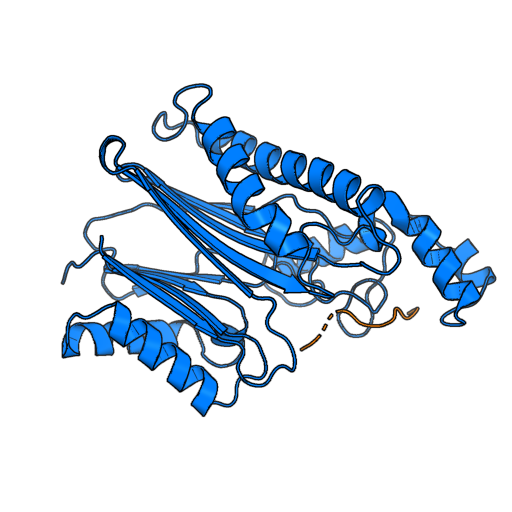195 1.00 20.63 273 VAL A C 1
ATOM 1680 O O . VAL A 1 216 ? 5.388 -8.871 -25.842 1.00 18.18 273 VAL A O 1
ATOM 1684 N N . VAL A 1 217 ? 4.647 -10.977 -25.877 1.00 18.14 274 VAL A N 1
ATOM 1685 C CA . VAL A 1 217 ? 3.541 -10.703 -24.981 1.00 16.95 274 VAL A CA 1
ATOM 1686 C C . VAL A 1 217 ? 3.460 -11.774 -23.897 1.00 18.22 274 VAL A C 1
ATOM 1687 O O . VAL A 1 217 ? 3.964 -12.888 -24.094 1.00 12.38 274 VAL A O 1
ATOM 1691 N N . ALA A 1 218 ? 2.868 -11.423 -22.750 1.00 12.70 275 ALA A N 1
ATOM 1692 C CA . ALA A 1 218 ? 2.690 -12.355 -21.636 1.00 14.14 275 ALA A CA 1
ATOM 1693 C C . ALA A 1 218 ? 1.293 -13.012 -21.607 1.00 11.91 275 ALA A C 1
ATOM 1694 O O . ALA A 1 218 ? 0.971 -13.741 -20.687 1.00 12.74 275 ALA A O 1
ATOM 1696 N N . THR A 1 219 ? 0.489 -12.745 -22.624 1.00 13.80 276 THR A N 1
ATOM 1697 C CA . THR A 1 219 ? -0.861 -13.310 -22.715 1.00 13.05 276 THR A CA 1
ATOM 1698 C C . THR A 1 219 ? -0.813 -14.832 -22.864 1.00 11.95 276 THR A C 1
ATOM 1699 O O . THR A 1 219 ? -0.297 -15.325 -23.854 1.00 13.38 276 THR A O 1
ATOM 1703 N N . PRO A 1 220 ? -1.357 -15.569 -21.887 1.00 9.17 277 PRO A N 1
ATOM 1704 C CA . PRO A 1 220 ? -1.213 -17.032 -21.889 1.00 11.50 277 PRO A CA 1
ATOM 1705 C C . PRO A 1 220 ? -2.250 -17.705 -22.749 1.00 15.45 277 PRO A C 1
ATOM 1706 O O . PRO A 1 220 ? -3.331 -17.152 -22.962 1.00 16.01 277 PRO A O 1
ATOM 1710 N N . ASP A 1 221 ? -1.909 -18.881 -23.259 1.00 12.90 278 ASP A N 1
ATOM 1711 C CA . ASP A 1 221 ? -2.939 -19.792 -23.745 1.00 10.97 278 ASP A CA 1
ATOM 1712 C C . ASP A 1 221 ? -3.536 -20.418 -22.528 1.00 12.64 278 ASP A C 1
ATOM 1713 O O . ASP A 1 221 ? -2.814 -20.720 -21.586 1.00 12.10 278 ASP A O 1
ATOM 1718 N N . ILE A 1 222 ? -4.847 -20.651 -22.529 1.00 9.34 279 ILE A N 1
ATOM 1719 C CA . ILE A 1 222 ? -5.489 -21.221 -21.350 1.00 10.17 279 ILE A CA 1
ATOM 1720 C C . ILE A 1 222 ? -6.207 -22.505 -21.785 1.00 14.97 279 ILE A C 1
ATOM 1721 O O . ILE A 1 222 ? -6.949 -22.494 -22.776 1.00 11.30 279 ILE A O 1
ATOM 1726 N N . PHE A 1 223 ? -5.952 -23.602 -21.080 1.00 10.47 280 PHE A N 1
ATOM 1727 C CA . PHE A 1 223 ? -6.557 -24.895 -21.408 1.00 11.93 280 PHE A CA 1
ATOM 1728 C C . PHE A 1 223 ? -7.308 -25.479 -20.230 1.00 13.94 280 PHE A C 1
ATOM 1729 O O . PHE A 1 223 ? -6.827 -25.438 -19.102 1.00 14.17 280 PHE A O 1
ATOM 1737 N N . GLN A 1 224 ? -8.493 -26.027 -20.492 1.00 11.34 281 GLN A N 1
ATOM 1738 C CA . GLN A 1 224 ? -9.177 -26.822 -19.478 1.00 13.24 281 GLN A CA 1
ATOM 1739 C C . GLN A 1 224 ? -8.895 -28.286 -19.740 1.00 11.71 281 GLN A C 1
ATOM 1740 O O . GLN A 1 224 ? -9.149 -28.792 -20.839 1.00 12.90 281 GLN A O 1
ATOM 1746 N N . VAL A 1 225 ? -8.395 -28.967 -18.721 1.00 9.99 282 VAL A N 1
ATOM 1747 C CA . VAL A 1 225 ? -8.018 -30.371 -18.824 1.00 10.78 282 VAL A CA 1
ATOM 1748 C C . VAL A 1 225 ? -8.919 -31.223 -17.951 1.00 13.56 282 VAL A C 1
ATOM 1749 O O . VAL A 1 225 ? -8.838 -31.147 -16.707 1.00 13.28 282 VAL A O 1
ATOM 1753 N N . PRO A 1 226 ? -9.794 -32.020 -18.582 1.00 15.13 283 PRO A N 1
ATOM 1754 C CA . PRO A 1 226 ? -10.742 -32.895 -17.871 1.00 16.82 283 PRO A CA 1
ATOM 1755 C C . PRO A 1 226 ? -9.965 -33.844 -16.974 1.00 16.48 283 PRO A C 1
ATOM 1756 O O . PRO A 1 226 ? -9.001 -34.464 -17.445 1.00 15.14 283 PRO A O 1
ATOM 1760 N N . LEU A 1 227 ? -10.335 -33.958 -15.705 1.00 12.76 284 LEU A N 1
ATOM 1761 C CA . LEU A 1 227 ? -9.678 -34.955 -14.877 1.00 16.27 284 LEU A CA 1
ATOM 1762 C C . LEU A 1 227 ? -10.626 -36.133 -14.709 1.00 23.65 284 LEU A C 1
ATOM 1763 O O . LEU A 1 227 ? -11.838 -35.960 -14.499 1.00 25.19 284 LEU A O 1
ATOM 1768 N N . THR A 1 228 ? -10.087 -37.332 -14.843 1.00 19.64 285 THR A N 1
ATOM 1769 C CA . THR A 1 228 ? -10.902 -38.521 -14.723 1.00 18.89 285 THR A CA 1
ATOM 1770 C C . THR A 1 228 ? -10.139 -39.499 -13.856 1.00 21.95 285 THR A C 1
ATOM 1771 O O . THR A 1 228 ? -8.932 -39.309 -13.614 1.00 17.13 285 THR A O 1
ATOM 1775 N N . SER A 1 229 ? -10.842 -40.533 -13.389 1.00 23.34 286 SER A N 1
ATOM 1776 C CA . SER A 1 229 ? -10.253 -41.519 -12.494 1.00 22.21 286 SER A CA 1
ATOM 1777 C C . SER A 1 229 ? -9.125 -42.314 -13.156 1.00 19.83 286 SER A C 1
ATOM 1778 O O . SER A 1 229 ? -8.352 -42.944 -12.475 1.00 20.34 286 SER A O 1
ATOM 1781 N N . ASP A 1 230 ? -9.025 -42.286 -14.481 1.00 17.64 287 ASP A N 1
ATOM 1782 C CA . ASP A 1 230 ? -7.931 -43.001 -15.153 1.00 18.41 287 ASP A CA 1
ATOM 1783 C C . ASP A 1 230 ? -6.747 -42.117 -15.555 1.00 15.21 287 ASP A C 1
ATOM 1784 O O . ASP A 1 230 ? -5.846 -42.578 -16.253 1.00 14.04 287 ASP A O 1
ATOM 1789 N N . VAL A 1 231 ? -6.732 -40.868 -15.106 1.00 12.21 288 VAL A N 1
ATOM 1790 C CA . VAL A 1 231 ? -5.510 -40.055 -15.256 1.00 11.58 288 VAL A CA 1
ATOM 1791 C C . VAL A 1 231 ? -4.495 -40.596 -14.267 1.00 17.54 288 VAL A C 1
ATOM 1792 O O . VAL A 1 231 ? -4.725 -40.562 -13.059 1.00 16.34 288 VAL A O 1
ATOM 1796 N N . GLU A 1 232 ? -3.385 -41.096 -14.784 1.00 14.63 289 GLU A N 1
ATOM 1797 C CA . GLU A 1 232 ? -2.396 -41.772 -13.978 1.00 17.07 289 GLU A CA 1
ATOM 1798 C C . GLU A 1 232 ? -1.369 -40.789 -13.397 1.00 17.71 289 GLU A C 1
ATOM 1799 O O . GLU A 1 232 ? -1.013 -40.880 -12.233 1.00 14.26 289 GLU A O 1
ATOM 1805 N N . PHE A 1 233 ? -0.900 -39.855 -14.216 1.00 11.18 290 PHE A N 1
ATOM 1806 C CA . PHE A 1 233 ? 0.013 -38.843 -13.713 1.00 10.70 290 PHE A CA 1
ATOM 1807 C C . PHE A 1 233 ? 0.086 -37.691 -14.682 1.00 10.90 290 PHE A C 1
ATOM 1808 O O . PHE A 1 233 ? -0.258 -37.848 -15.833 1.00 9.06 290 PHE A O 1
ATOM 1816 N N . ILE A 1 234 ? 0.540 -36.539 -14.206 1.00 9.65 291 ILE A N 1
ATOM 1817 C CA . ILE A 1 234 ? 0.676 -35.358 -15.036 1.00 8.03 291 ILE A CA 1
ATOM 1818 C C . ILE A 1 234 ? 2.113 -34.899 -14.874 1.00 10.04 291 ILE A C 1
ATOM 1819 O O . ILE A 1 234 ? 2.650 -34.951 -13.759 1.00 9.74 291 ILE A O 1
ATOM 1824 N N . ILE A 1 235 ? 2.722 -34.411 -15.954 1.00 8.75 292 ILE A N 1
ATOM 1825 C CA . ILE A 1 235 ? 4.131 -33.944 -15.881 1.00 9.46 292 ILE A CA 1
ATOM 1826 C C . ILE A 1 235 ? 4.248 -32.535 -16.440 1.00 10.01 292 ILE A C 1
ATOM 1827 O O . ILE A 1 235 ? 3.833 -32.290 -17.572 1.00 9.07 292 ILE A O 1
ATOM 1832 N N . LEU A 1 236 ? 4.788 -31.606 -15.654 1.00 6.02 293 LEU A N 1
ATOM 1833 C CA . LEU A 1 236 ? 5.155 -30.292 -16.173 1.00 7.57 293 LEU A CA 1
ATOM 1834 C C . LEU A 1 236 ? 6.670 -30.269 -16.176 1.00 6.33 293 LEU A C 1
ATOM 1835 O O . LEU A 1 236 ? 7.277 -30.624 -15.168 1.00 7.94 293 LEU A O 1
ATOM 1840 N N . ALA A 1 237 ? 7.276 -29.870 -17.285 1.00 7.45 294 ALA A N 1
ATOM 1841 C CA . ALA A 1 237 ? 8.747 -29.771 -17.306 1.00 4.95 294 ALA A CA 1
ATOM 1842 C C . ALA A 1 237 ? 9.281 -28.679 -18.221 1.00 7.03 294 ALA A C 1
ATOM 1843 O O . ALA A 1 237 ? 8.634 -28.321 -19.196 1.00 8.29 294 ALA A O 1
ATOM 1845 N N . SER A 1 238 ? 10.500 -28.194 -17.960 1.00 7.80 295 SER A N 1
ATOM 1846 C CA . SER A 1 238 ? 11.107 -27.241 -18.872 1.00 7.76 295 SER A CA 1
ATOM 1847 C C . SER A 1 238 ? 11.637 -27.952 -20.141 1.00 7.73 295 SER A C 1
ATOM 1848 O O . SER A 1 238 ? 11.753 -29.185 -20.194 1.00 6.28 295 SER A O 1
ATOM 1851 N N . ASP A 1 239 ? 11.978 -27.161 -21.142 1.00 7.07 296 ASP A N 1
ATOM 1852 C CA . ASP A 1 239 ? 12.430 -27.717 -22.420 1.00 9.01 296 ASP A CA 1
ATOM 1853 C C . ASP A 1 239 ? 13.796 -28.415 -22.279 1.00 9.91 296 ASP A C 1
ATOM 1854 O O . ASP A 1 239 ? 14.241 -29.103 -23.208 1.00 7.72 296 ASP A O 1
ATOM 1859 N N . GLY A 1 240 ? 14.422 -28.292 -21.109 1.00 9.88 297 GLY A N 1
ATOM 1860 C CA . GLY A 1 240 ? 15.672 -29.018 -20.846 1.00 8.04 297 GLY A CA 1
ATOM 1861 C C . GLY A 1 240 ? 15.414 -30.516 -20.883 1.00 10.37 297 GLY A C 1
ATOM 1862 O O . GLY A 1 240 ? 16.291 -31.325 -21.213 1.00 7.46 297 GLY A O 1
ATOM 1863 N N . LEU A 1 241 ? 14.182 -30.894 -20.540 1.00 7.52 298 LEU A N 1
ATOM 1864 C CA . LEU A 1 241 ? 13.769 -32.298 -20.693 1.00 7.72 298 LEU A CA 1
ATOM 1865 C C . LEU A 1 241 ? 13.301 -32.603 -22.126 1.00 8.26 298 LEU A C 1
ATOM 1866 O O . LEU A 1 241 ? 13.883 -33.445 -22.815 1.00 7.42 298 LEU A O 1
ATOM 1871 N N . TRP A 1 242 ? 12.235 -31.930 -22.568 1.00 7.64 299 TRP A N 1
ATOM 1872 C CA . TRP A 1 242 ? 11.581 -32.269 -23.835 1.00 9.51 299 TRP A CA 1
ATOM 1873 C C . TRP A 1 242 ? 12.460 -32.159 -25.099 1.00 10.91 299 TRP A C 1
ATOM 1874 O O . TRP A 1 242 ? 12.222 -32.861 -26.065 1.00 9.30 299 TRP A O 1
ATOM 1885 N N . ASP A 1 243 ? 13.437 -31.263 -25.101 1.00 10.15 300 ASP A N 1
ATOM 1886 C CA . ASP A 1 243 ? 14.326 -31.115 -26.238 1.00 11.43 300 ASP A CA 1
ATOM 1887 C C . ASP A 1 243 ? 15.182 -32.367 -26.460 1.00 12.73 300 ASP A C 1
ATOM 1888 O O . ASP A 1 243 ? 15.675 -32.580 -27.569 1.00 12.30 300 ASP A O 1
ATOM 1893 N N . TYR A 1 244 ? 15.370 -33.174 -25.416 1.00 10.55 301 TYR A N 1
ATOM 1894 C CA . TYR A 1 244 ? 16.250 -34.348 -25.487 1.00 9.98 301 TYR A CA 1
ATOM 1895 C C . TYR A 1 244 ? 15.523 -35.674 -25.260 1.00 10.42 301 TYR A C 1
ATOM 1896 O O . TYR A 1 244 ? 16.129 -36.743 -25.348 1.00 8.23 301 TYR A O 1
ATOM 1905 N N . MET A 1 245 ? 14.219 -35.615 -25.007 1.00 9.42 302 MET A N 1
ATOM 1906 C CA . MET A 1 245 ? 13.466 -36.855 -24.793 1.00 12.80 302 MET A CA 1
ATOM 1907 C C . MET A 1 245 ? 12.009 -36.626 -25.197 1.00 9.92 302 MET A C 1
ATOM 1908 O O . MET A 1 245 ? 11.351 -35.743 -24.648 1.00 13.89 302 MET A O 1
ATOM 1913 N N . LYS A 1 246 ? 11.571 -37.370 -26.203 1.00 11.72 303 LYS A N 1
ATOM 1914 C CA . LYS A 1 246 ? 10.227 -37.269 -26.790 1.00 17.11 303 LYS A CA 1
ATOM 1915 C C . LYS A 1 246 ? 9.161 -37.569 -25.744 1.00 12.10 303 LYS A C 1
ATOM 1916 O O . LYS A 1 246 ? 9.353 -38.431 -24.905 1.00 13.09 303 LYS A O 1
ATOM 1922 N N . SER A 1 247 ? 8.023 -36.882 -25.788 1.00 13.77 304 SER A N 1
ATOM 1923 C CA . SER A 1 247 ? 7.105 -37.011 -24.668 1.00 16.20 304 SER A CA 1
ATOM 1924 C C . SER A 1 247 ? 6.568 -38.437 -24.507 1.00 13.77 304 SER A C 1
ATOM 1925 O O . SER A 1 247 ? 6.353 -38.895 -23.389 1.00 10.98 304 SER A O 1
ATOM 1928 N N . SER A 1 248 ? 6.424 -39.164 -25.610 1.00 14.52 305 SER A N 1
ATOM 1929 C CA . SER A 1 248 ? 5.948 -40.534 -25.516 1.00 16.67 305 SER A CA 1
ATOM 1930 C C . SER A 1 248 ? 6.978 -41.374 -24.804 1.00 17.54 305 SER A C 1
ATOM 1931 O O . SER A 1 248 ? 6.623 -42.311 -24.103 1.00 20.10 305 SER A O 1
ATOM 1934 N N . ASP A 1 249 ? 8.256 -41.040 -24.968 1.00 17.44 306 ASP A N 1
ATOM 1935 C CA . ASP A 1 249 ? 9.293 -41.752 -24.242 1.00 15.60 306 ASP A CA 1
ATOM 1936 C C . ASP A 1 249 ? 9.304 -41.408 -22.761 1.00 15.30 306 ASP A C 1
ATOM 1937 O O . ASP A 1 249 ? 9.548 -42.286 -21.926 1.00 14.56 306 ASP A O 1
ATOM 1942 N N . VAL A 1 250 ? 9.096 -40.133 -22.419 1.00 12.10 307 VAL A N 1
ATOM 1943 C CA . VAL A 1 250 ? 9.117 -39.808 -21.003 1.00 12.90 307 VAL A CA 1
ATOM 1944 C C . VAL A 1 250 ? 7.915 -40.412 -20.292 1.00 11.62 307 VAL A C 1
ATOM 1945 O O . VAL A 1 250 ? 8.046 -40.898 -19.174 1.00 10.90 307 VAL A O 1
ATOM 1949 N N . VAL A 1 251 ? 6.769 -40.442 -20.970 1.00 11.07 308 VAL A N 1
ATOM 1950 C CA . VAL A 1 251 ? 5.597 -41.030 -20.357 1.00 12.31 308 VAL A CA 1
ATOM 1951 C C . VAL A 1 251 ? 5.803 -42.521 -20.088 1.00 14.18 308 VAL A C 1
ATOM 1952 O O . VAL A 1 251 ? 5.528 -43.010 -18.984 1.00 12.06 308 VAL A O 1
ATOM 1956 N N . SER A 1 252 ? 6.308 -43.248 -21.075 1.00 16.21 309 SER A N 1
ATOM 1957 C CA . SER A 1 252 ? 6.614 -44.669 -20.859 1.00 18.60 309 SER A CA 1
ATOM 1958 C C . SER A 1 252 ? 7.619 -44.860 -19.734 1.00 16.41 309 SER A C 1
ATOM 1959 O O . SER A 1 252 ? 7.478 -45.743 -18.900 1.00 17.10 309 SER A O 1
ATOM 1962 N N . TYR A 1 253 ? 8.635 -44.018 -19.706 1.00 11.77 310 TYR A N 1
ATOM 1963 C CA . TYR A 1 253 ? 9.659 -44.126 -18.694 1.00 14.52 310 TYR A CA 1
ATOM 1964 C C . TYR A 1 253 ? 9.088 -43.942 -17.277 1.00 16.24 310 TYR A C 1
ATOM 1965 O O . TYR A 1 253 ? 9.402 -44.705 -16.369 1.00 15.40 310 TYR A O 1
ATOM 1974 N N . VAL A 1 254 ? 8.226 -42.941 -17.102 1.00 15.86 311 VAL A N 1
ATOM 1975 C CA . VAL A 1 254 ? 7.660 -42.652 -15.792 1.00 13.63 311 VAL A CA 1
ATOM 1976 C C . VAL A 1 254 ? 6.727 -43.766 -15.354 1.00 14.29 311 VAL A C 1
ATOM 1977 O O . VAL A 1 254 ? 6.742 -44.174 -14.195 1.00 13.50 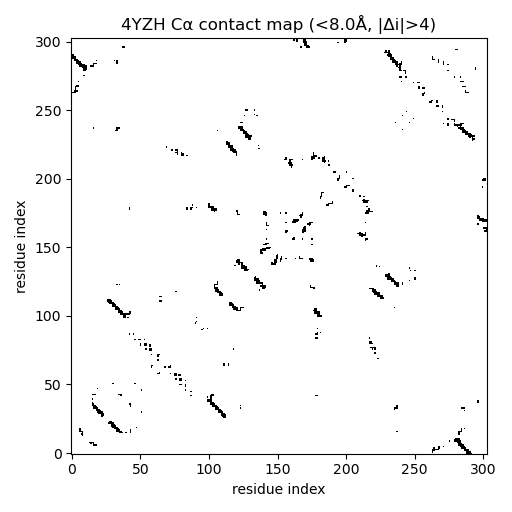311 VAL A O 1
ATOM 1981 N N . ARG A 1 255 ? 5.900 -44.234 -16.286 1.00 15.48 312 ARG A N 1
ATOM 1982 C CA . ARG A 1 255 ? 4.995 -45.362 -16.046 1.00 17.91 312 ARG A CA 1
ATOM 1983 C C . ARG A 1 255 ? 5.784 -46.582 -15.574 1.00 21.17 312 ARG A C 1
ATOM 1984 O O . ARG A 1 255 ? 5.428 -47.221 -14.581 1.00 19.10 312 ARG A O 1
ATOM 1992 N N . ASP A 1 256 ? 6.880 -46.878 -16.260 1.00 15.39 313 ASP A N 1
ATOM 1993 C CA . ASP A 1 256 ? 7.757 -47.978 -15.844 1.00 19.52 313 ASP A CA 1
ATOM 1994 C C . ASP A 1 256 ? 8.323 -47.775 -14.443 1.00 21.48 313 ASP A C 1
ATOM 1995 O O . ASP A 1 256 ? 8.348 -48.713 -13.646 1.00 24.07 313 ASP A O 1
ATOM 2000 N N . GLN A 1 257 ? 8.769 -46.559 -14.132 1.00 19.38 314 GLN A N 1
ATOM 2001 C CA . GLN A 1 257 ? 9.323 -46.275 -12.808 1.00 17.10 314 GLN A CA 1
ATOM 2002 C C . GLN A 1 257 ? 8.267 -46.530 -11.720 1.00 22.09 314 GLN A C 1
ATOM 2003 O O . GLN A 1 257 ? 8.529 -47.207 -10.728 1.00 20.85 314 GLN A O 1
ATOM 2009 N N . LEU A 1 258 ? 7.077 -45.972 -11.919 1.00 17.63 315 LEU A N 1
ATOM 2010 C CA . LEU A 1 258 ? 6.000 -46.094 -10.944 1.00 21.43 315 LEU A CA 1
ATOM 2011 C C . LEU A 1 258 ? 5.548 -47.550 -10.764 1.00 22.20 315 LEU A C 1
ATOM 2012 O O . LEU A 1 258 ? 5.269 -47.982 -9.651 1.00 22.01 315 LEU A O 1
ATOM 2017 N N . ARG A 1 259 ? 5.509 -48.313 -11.846 1.00 24.53 316 ARG A N 1
ATOM 2018 C CA . ARG A 1 259 ? 5.197 -49.728 -11.729 1.00 28.19 316 ARG A CA 1
ATOM 2019 C C . ARG A 1 259 ? 6.271 -50.428 -10.910 1.00 30.93 316 ARG A C 1
ATOM 2020 O O . ARG A 1 259 ? 5.991 -51.368 -10.160 1.00 30.41 316 ARG A O 1
ATOM 2028 N N . LYS A 1 260 ? 7.503 -49.958 -11.050 1.00 23.66 317 LYS A N 1
ATOM 2029 C CA . LYS A 1 260 ? 8.624 -50.576 -10.359 1.00 27.52 317 LYS A CA 1
ATOM 2030 C C . LYS A 1 260 ? 8.603 -50.337 -8.844 1.00 32.12 317 LYS A C 1
ATOM 2031 O O . LYS A 1 260 ? 8.707 -51.282 -8.064 1.00 32.90 317 LYS A O 1
ATOM 2037 N N . HIS A 1 261 ? 8.458 -49.083 -8.422 1.00 25.45 318 HIS A N 1
ATOM 2038 C CA . HIS A 1 261 ? 8.638 -48.748 -7.015 1.00 24.20 318 HIS A CA 1
ATOM 2039 C C . HIS A 1 261 ? 7.604 -47.790 -6.438 1.00 25.51 318 HIS A C 1
ATOM 2040 O O . HIS A 1 261 ? 7.687 -47.436 -5.260 1.00 27.20 318 HIS A O 1
ATOM 2047 N N . GLY A 1 262 ? 6.653 -47.361 -7.261 1.00 22.34 319 GLY A N 1
ATOM 2048 C CA . GLY A 1 262 ? 5.571 -46.490 -6.812 1.00 20.15 319 GLY A CA 1
ATOM 2049 C C . GLY A 1 262 ? 5.998 -45.176 -6.179 1.00 23.15 319 GLY A C 1
ATOM 2050 O O . GLY A 1 262 ? 5.198 -44.536 -5.518 1.00 22.24 319 GLY A O 1
ATOM 2051 N N . ASN A 1 263 ? 7.248 -44.762 -6.394 1.00 19.24 320 ASN A N 1
ATOM 2052 C CA . ASN A 1 263 ? 7.793 -43.569 -5.746 1.00 16.67 320 ASN A CA 1
ATOM 2053 C C . ASN A 1 263 ? 7.971 -42.434 -6.761 1.00 19.37 320 ASN A C 1
ATOM 2054 O O . ASN A 1 263 ? 8.931 -42.429 -7.541 1.00 15.47 320 ASN A O 1
ATOM 2059 N N . VAL A 1 264 ? 7.053 -41.468 -6.743 1.00 19.06 321 VAL A N 1
ATOM 2060 C CA . VAL A 1 264 ? 7.044 -40.413 -7.751 1.00 18.12 321 VAL A CA 1
ATOM 2061 C C . VAL A 1 264 ? 8.285 -39.526 -7.638 1.00 19.06 321 VAL A C 1
ATOM 2062 O O . VAL A 1 264 ? 8.839 -39.078 -8.640 1.00 12.12 321 VAL A O 1
ATOM 2066 N N . GLN A 1 265 ? 8.750 -39.296 -6.422 1.00 15.91 322 GLN A N 1
ATOM 2067 C CA . GLN A 1 265 ? 9.945 -38.481 -6.269 1.00 17.46 322 GLN A CA 1
ATOM 2068 C C . GLN A 1 265 ? 11.152 -39.182 -6.887 1.00 18.68 322 GLN A C 1
ATOM 2069 O O . GLN A 1 265 ? 11.950 -38.543 -7.579 1.00 17.48 322 GLN A O 1
ATOM 2075 N N . LEU A 1 266 ? 11.276 -40.492 -6.670 1.00 15.72 323 LEU A N 1
ATOM 2076 C CA . LEU A 1 266 ? 12.369 -41.243 -7.298 1.00 18.42 323 LEU A CA 1
ATOM 2077 C C . LEU A 1 266 ? 12.233 -41.295 -8.817 1.00 17.69 323 LEU A C 1
ATOM 2078 O O . LEU A 1 266 ? 13.230 -41.205 -9.540 1.00 15.71 323 LEU A O 1
ATOM 2083 N N . ALA A 1 267 ? 10.998 -41.439 -9.305 1.00 15.24 324 ALA A N 1
ATOM 2084 C CA . ALA A 1 267 ? 10.741 -41.412 -10.752 1.00 15.11 324 ALA A CA 1
ATOM 2085 C C . ALA A 1 267 ? 11.240 -40.113 -11.338 1.00 12.92 324 ALA A C 1
ATOM 2086 O O . ALA A 1 267 ? 11.854 -40.102 -12.396 1.00 15.99 324 ALA A O 1
ATOM 2088 N N . CYS A 1 268 ? 10.936 -39.012 -10.659 1.00 12.23 325 CYS A N 1
ATOM 2089 C CA . CYS A 1 268 ? 11.290 -37.699 -11.160 1.00 11.81 325 CYS A CA 1
ATOM 2090 C C . CYS A 1 268 ? 12.822 -37.487 -11.231 1.00 14.46 325 CYS A C 1
ATOM 2091 O O . CYS A 1 268 ? 13.356 -36.952 -12.194 1.00 11.40 325 CYS A O 1
ATOM 2094 N N . GLU A 1 269 ? 13.503 -37.888 -10.178 1.00 12.30 326 GLU A N 1
ATOM 2095 C CA . GLU A 1 269 ? 14.961 -37.797 -10.133 1.00 15.97 326 GLU A CA 1
ATOM 2096 C C . GLU A 1 269 ? 15.623 -38.682 -11.167 1.00 12.37 326 GLU A C 1
ATOM 2097 O O . GLU A 1 269 ? 16.596 -38.270 -11.796 1.00 17.75 326 GLU A O 1
ATOM 2103 N N . SER A 1 270 ? 15.113 -39.896 -11.345 1.00 13.15 327 SER A N 1
ATOM 2104 C CA . SER A 1 270 ? 15.689 -40.807 -12.340 1.00 14.37 327 SER A CA 1
ATOM 2105 C C . SER A 1 270 ? 15.451 -40.276 -13.753 1.00 15.32 327 SER A C 1
ATOM 2106 O O . SER A 1 270 ? 16.294 -40.426 -14.626 1.00 13.13 327 SER A O 1
ATOM 2109 N N . LEU A 1 271 ? 14.285 -39.670 -13.980 1.00 14.34 328 LEU A N 1
ATOM 2110 C CA . LEU A 1 271 ? 13.993 -39.073 -15.274 1.00 12.37 328 LEU A CA 1
ATOM 2111 C C . LEU A 1 271 ? 14.959 -37.932 -15.573 1.00 12.26 328 LEU A C 1
ATOM 2112 O O . LEU A 1 271 ? 15.475 -37.819 -16.686 1.00 10.88 328 LEU A O 1
ATOM 2117 N N . ALA A 1 272 ? 15.201 -37.071 -14.590 1.00 10.86 329 ALA A N 1
ATOM 2118 C CA . ALA A 1 272 ? 16.122 -35.961 -14.808 1.00 10.05 329 ALA A CA 1
ATOM 2119 C C . ALA A 1 272 ? 17.509 -36.509 -15.125 1.00 11.57 329 ALA A C 1
ATOM 2120 O O . ALA A 1 272 ? 18.228 -35.930 -15.934 1.00 11.22 329 ALA A O 1
ATOM 2122 N N . GLN A 1 273 ? 17.885 -37.625 -14.501 1.00 13.78 330 GLN A N 1
ATOM 2123 C CA . GLN A 1 273 ? 19.209 -38.210 -14.781 1.00 14.15 330 GLN A CA 1
ATOM 2124 C C . GLN A 1 273 ? 19.309 -38.761 -16.202 1.00 13.17 330 GLN A C 1
ATOM 2125 O O . GLN A 1 273 ? 20.359 -38.687 -16.843 1.00 12.11 330 GLN A O 1
ATOM 2131 N N . VAL A 1 274 ? 18.216 -39.335 -16.697 1.00 11.43 331 VAL A N 1
ATOM 2132 C CA . VAL A 1 274 ? 18.161 -39.751 -18.094 1.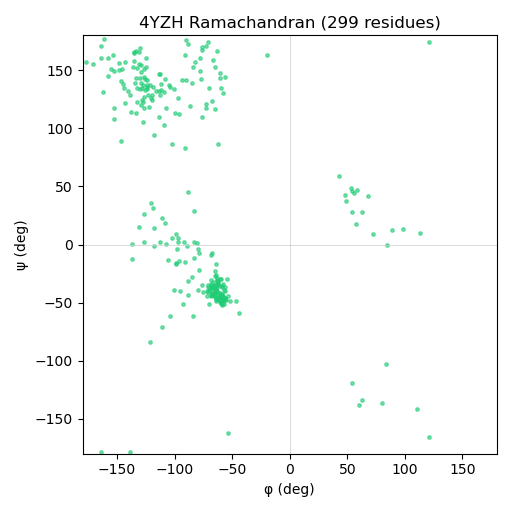00 11.43 331 VAL A CA 1
ATOM 2133 C C . VAL A 1 274 ? 18.399 -38.584 -19.019 1.00 11.65 331 VAL A C 1
ATOM 2134 O O . VAL A 1 274 ? 19.182 -38.694 -19.958 1.00 12.11 331 VAL A O 1
ATOM 2138 N N . ALA A 1 275 ? 17.723 -37.457 -18.770 1.00 11.36 332 ALA A N 1
ATOM 2139 C CA . ALA A 1 275 ? 17.962 -36.257 -19.562 1.00 13.09 332 ALA A CA 1
ATOM 2140 C C . ALA A 1 275 ? 19.432 -35.827 -19.540 1.00 11.37 332 ALA A C 1
ATOM 2141 O O . ALA A 1 275 ? 19.982 -35.424 -20.562 1.00 10.84 332 ALA A O 1
ATOM 2143 N N . LEU A 1 276 ? 20.073 -35.920 -18.381 1.00 9.45 333 LEU A N 1
ATOM 2144 C CA . LEU A 1 276 ? 21.499 -35.560 -18.316 1.00 11.37 333 LEU A CA 1
ATOM 2145 C C . LEU A 1 276 ? 22.363 -36.587 -19.039 1.00 11.92 333 LEU A C 1
ATOM 2146 O O . LEU A 1 276 ? 23.339 -36.223 -19.708 1.00 13.75 333 LEU A O 1
ATOM 2151 N N . ASP A 1 277 ? 22.014 -37.865 -18.906 1.00 11.41 334 ASP A N 1
ATOM 2152 C CA . ASP A 1 277 ? 22.781 -38.932 -19.573 1.00 14.29 334 ASP A CA 1
ATOM 2153 C C . ASP A 1 277 ? 22.701 -38.757 -21.085 1.00 12.40 334 ASP A C 1
ATOM 2154 O O . ASP A 1 277 ? 23.622 -39.135 -21.797 1.00 13.08 334 ASP A O 1
ATOM 2159 N N . ARG A 1 278 ? 21.584 -38.194 -21.563 1.00 11.11 335 ARG A N 1
ATOM 2160 C CA . ARG A 1 278 ? 21.400 -37.909 -22.983 1.00 11.66 335 ARG A CA 1
ATOM 2161 C C . ARG A 1 278 ? 22.099 -36.613 -23.383 1.00 8.64 335 ARG A C 1
ATOM 2162 O O . ARG A 1 278 ? 22.053 -36.211 -24.537 1.00 10.71 335 ARG A O 1
ATOM 2170 N N . ARG A 1 279 ? 22.756 -36.001 -22.415 1.00 8.90 336 ARG A N 1
ATOM 2171 C CA . ARG A 1 279 ? 23.453 -34.730 -22.594 1.00 10.97 336 ARG A CA 1
ATOM 2172 C C . ARG A 1 279 ? 22.584 -33.567 -23.071 1.00 10.45 336 ARG A C 1
ATOM 2173 O O . ARG A 1 279 ? 22.950 -32.828 -23.987 1.00 9.01 336 ARG A O 1
ATOM 2181 N N . SER A 1 280 ? 21.434 -33.406 -22.425 1.00 10.27 337 SER A N 1
ATOM 2182 C CA . SER A 1 280 ? 20.703 -32.165 -22.544 1.00 7.68 337 SER A CA 1
ATOM 2183 C C . SER A 1 280 ? 21.625 -31.032 -22.130 1.00 8.06 337 SER A C 1
ATOM 2184 O O . SER A 1 280 ? 22.403 -31.168 -21.182 1.00 10.11 337 SER A O 1
ATOM 2187 N N . GLN A 1 281 ? 21.494 -29.895 -22.793 1.00 10.32 338 GLN A N 1
ATOM 2188 C CA . GLN A 1 281 ? 22.393 -28.770 -22.563 1.00 9.45 338 GLN A CA 1
ATOM 2189 C C . GLN A 1 281 ? 21.715 -27.599 -21.878 1.00 11.61 338 GLN A C 1
ATOM 2190 O O . GLN A 1 281 ? 22.196 -26.470 -21.953 1.00 13.97 338 GLN A O 1
ATOM 2196 N N . ASP A 1 282 ? 20.618 -27.864 -21.176 1.00 10.21 339 ASP A N 1
ATOM 2197 C CA . ASP A 1 282 ? 19.893 -26.796 -20.521 1.00 7.96 339 ASP A CA 1
ATOM 2198 C C . ASP A 1 282 ? 19.629 -27.158 -19.056 1.00 9.67 339 ASP A C 1
ATOM 2199 O O . ASP A 1 282 ? 19.801 -28.325 -18.655 1.00 5.83 339 ASP A O 1
ATOM 2204 N N . ASN A 1 283 ? 19.171 -26.178 -18.282 1.00 8.46 340 ASN A N 1
ATOM 2205 C CA . ASN A 1 283 ? 18.615 -26.446 -16.960 1.00 9.92 340 ASN A CA 1
ATOM 2206 C C . ASN A 1 283 ? 17.408 -27.368 -17.203 1.00 9.69 340 ASN A C 1
ATOM 2207 O O . ASN A 1 283 ? 16.741 -27.263 -18.237 1.00 7.57 340 ASN A O 1
ATOM 2212 N N . ILE A 1 284 ? 17.152 -28.258 -16.255 1.00 8.90 341 ILE A N 1
ATOM 2213 C CA . ILE A 1 284 ? 16.089 -29.270 -16.374 1.00 8.61 341 ILE A CA 1
ATOM 2214 C C . ILE A 1 284 ? 15.242 -29.218 -15.114 1.00 9.58 341 ILE A C 1
ATOM 2215 O O . ILE A 1 284 ? 15.750 -29.433 -14.016 1.00 8.59 341 ILE A O 1
ATOM 2220 N N . SER A 1 285 ? 13.946 -28.934 -15.258 1.00 8.23 342 SER A N 1
ATOM 2221 C CA . SER A 1 285 ? 13.058 -28.899 -14.100 1.00 8.88 342 SER A CA 1
ATOM 2222 C C . SER A 1 285 ? 11.846 -29.763 -14.433 1.00 10.91 342 SER A C 1
ATOM 2223 O O . SER A 1 285 ? 11.356 -29.724 -15.547 1.00 8.64 342 SER A O 1
ATOM 2226 N N . ILE A 1 286 ? 11.387 -30.535 -13.473 1.00 7.87 343 ILE A N 1
ATOM 2227 C CA . ILE A 1 286 ? 10.319 -31.498 -13.720 1.00 8.84 343 ILE A CA 1
ATOM 2228 C C . ILE A 1 286 ? 9.455 -31.525 -12.480 1.00 8.82 343 ILE A C 1
ATOM 2229 O O . ILE A 1 286 ? 9.966 -31.567 -11.360 1.00 10.07 343 ILE A O 1
ATOM 2234 N N . ILE A 1 287 ? 8.143 -31.495 -12.687 1.00 8.98 344 ILE A N 1
ATOM 2235 C CA . ILE A 1 287 ? 7.173 -31.688 -11.618 1.00 8.90 344 ILE A CA 1
ATOM 2236 C C . ILE A 1 287 ? 6.250 -32.807 -12.092 1.00 11.28 344 ILE A C 1
ATOM 2237 O O . ILE A 1 287 ? 5.705 -32.741 -13.196 1.00 9.91 344 ILE A O 1
ATOM 2242 N N . ILE A 1 288 ? 6.093 -33.837 -11.279 1.00 10.12 345 ILE A N 1
ATOM 2243 C CA . ILE A 1 288 ? 5.192 -34.932 -11.604 1.00 8.77 345 ILE A CA 1
ATOM 2244 C C . ILE A 1 288 ? 4.130 -35.036 -10.513 1.00 12.39 345 ILE A C 1
ATOM 2245 O O . ILE A 1 288 ? 4.450 -35.129 -9.320 1.00 12.92 345 ILE A O 1
ATOM 2250 N N . ALA A 1 289 ? 2.871 -35.001 -10.934 1.00 10.70 346 ALA A N 1
ATOM 2251 C CA . ALA A 1 289 ? 1.744 -35.248 -10.049 1.00 12.93 346 ALA A CA 1
ATOM 2252 C C . ALA A 1 289 ? 1.301 -36.684 -10.271 1.00 12.91 346 ALA A C 1
ATOM 2253 O O . ALA A 1 289 ? 0.851 -37.016 -11.346 1.00 12.63 346 ALA A O 1
ATOM 2255 N N . ASP A 1 290 ? 1.463 -37.533 -9.268 1.00 12.22 347 ASP A N 1
ATOM 2256 C CA . ASP A 1 290 ? 1.087 -38.939 -9.340 1.00 16.49 347 ASP A CA 1
ATOM 2257 C C . ASP A 1 290 ? -0.301 -39.073 -8.726 1.00 19.64 347 ASP A C 1
ATOM 2258 O O . ASP A 1 290 ? -0.471 -38.900 -7.517 1.00 15.52 347 ASP A O 1
ATOM 2263 N N . LEU A 1 291 ? -1.275 -39.403 -9.558 1.00 21.01 348 LEU A N 1
ATOM 2264 C CA . LEU A 1 291 ? -2.658 -39.526 -9.104 1.00 24.66 348 LEU A CA 1
ATOM 2265 C C . LEU A 1 291 ? -3.010 -40.984 -8.806 1.00 31.04 348 LEU A C 1
ATOM 2266 O O . LEU A 1 291 ? -4.153 -41.290 -8.454 1.00 36.41 348 LEU A O 1
ATOM 2271 N N . GLY A 1 292 ? -2.031 -41.877 -8.957 1.00 32.10 349 GLY A N 1
ATOM 2272 C CA . GLY A 1 292 ? -2.205 -43.286 -8.624 1.00 38.20 349 GLY A CA 1
ATOM 2273 C C . GLY A 1 292 ? -2.850 -44.172 -9.683 1.00 48.72 349 GLY A C 1
ATOM 2274 O O . GLY A 1 292 ? -2.218 -44.560 -10.669 1.00 51.66 349 GLY A O 1
ATOM 2275 N N . ARG A 1 293 ? -4.124 -44.492 -9.491 1.00 57.37 350 ARG A N 1
ATOM 2276 C CA . ARG A 1 293 ? -4.822 -45.382 -10.407 1.00 54.99 350 ARG A CA 1
ATOM 2277 C C . ARG A 1 293 ? -4.334 -46.816 -10.538 1.00 64.45 350 ARG A C 1
ATOM 2278 O O . ARG A 1 293 ? -4.070 -47.486 -9.544 1.00 70.87 350 ARG A O 1
ATOM 2286 N N . THR A 1 294 ? -4.216 -47.283 -11.777 1.00 68.18 351 THR A N 1
ATOM 2287 C CA . THR A 1 294 ? -3.758 -48.641 -12.043 1.00 71.30 351 THR A CA 1
ATOM 2288 C C . THR A 1 294 ? -2.546 -48.644 -12.968 1.00 65.72 351 THR A C 1
ATOM 2289 O O . THR A 1 294 ? -1.517 -49.243 -12.657 1.00 70.04 351 THR A O 1
ATOM 2293 N N . ARG B 2 1 ? 19.075 -24.352 -26.618 1.00 19.44 401 ARG B N 1
ATOM 2294 C CA . ARG B 2 1 ? 19.840 -23.210 -27.092 1.00 17.56 401 ARG B CA 1
ATOM 2295 C C . ARG B 2 1 ? 19.674 -22.005 -26.171 1.00 17.88 401 ARG B C 1
ATOM 2296 O O . ARG B 2 1 ? 18.646 -21.852 -25.529 1.00 12.43 401 ARG B O 1
ATOM 2304 N N . LYS B 2 2 ? 20.689 -21.151 -26.113 1.00 14.62 402 LYS B N 1
ATOM 2305 C CA . LYS B 2 2 ? 20.583 -19.912 -25.363 1.00 15.43 402 LYS B CA 1
ATOM 2306 C C . LYS B 2 2 ? 19.347 -19.164 -25.853 1.00 14.51 402 LYS B C 1
ATOM 2307 O O . LYS B 2 2 ? 19.141 -19.020 -27.045 1.00 14.61 402 LYS B O 1
ATOM 2324 N N . VAL B 2 4 ? 18.345 -16.080 -25.630 1.00 15.80 404 VAL B N 1
ATOM 2325 C CA . VAL B 2 4 ? 18.481 -14.716 -26.124 1.00 17.91 404 VAL B CA 1
ATOM 2326 C C . VAL B 2 4 ? 19.819 -14.543 -26.837 1.00 22.03 404 VAL B C 1
ATOM 2327 O O . VAL B 2 4 ? 20.719 -15.354 -26.671 1.00 20.96 404 VAL B O 1
ATOM 2331 N N . ALA B 2 5 ? 19.952 -13.486 -27.628 1.00 18.00 405 ALA B N 1
ATOM 2332 C CA . ALA B 2 5 ? 21.217 -13.259 -28.327 1.00 24.53 405 ALA B CA 1
ATOM 2333 C C . ALA B 2 5 ? 21.280 -11.789 -28.685 1.00 27.01 405 ALA B C 1
ATOM 2334 O O . ALA B 2 5 ? 20.243 -11.123 -28.712 1.00 21.33 405 ALA B O 1
ATOM 2336 N N . LYS B 2 6 ? 22.477 -11.275 -28.955 1.00 28.33 406 LYS B N 1
ATOM 2337 C CA . LYS B 2 6 ? 22.581 -9.895 -29.408 1.00 30.04 406 LYS B CA 1
ATOM 2338 C C . LYS B 2 6 ? 21.782 -9.795 -30.693 1.00 24.13 406 LYS B C 1
ATOM 2339 O O . LYS B 2 6 ? 21.847 -10.682 -31.543 1.00 29.51 406 LYS B O 1
ATOM 2345 N N . PRO B 2 7 ? 20.969 -8.747 -30.821 1.00 25.51 407 PRO B N 1
ATOM 2346 C CA . PRO B 2 7 ? 20.083 -8.668 -31.988 1.00 25.65 407 PRO B CA 1
ATOM 2347 C C . PRO B 2 7 ? 20.785 -8.486 -33.335 1.00 32.61 407 PRO B C 1
ATOM 2348 O O . PRO B 2 7 ? 21.941 -8.059 -33.424 1.00 31.12 407 PRO B O 1
ATOM 2352 N N . LYS B 2 8 ? 20.068 -8.841 -34.391 1.00 29.00 408 LYS B N 1
ATOM 2353 C CA . LYS B 2 8 ? 20.584 -8.755 -35.744 1.00 36.37 408 LYS B CA 1
ATOM 2354 C C . LYS B 2 8 ? 19.454 -8.404 -36.691 1.00 35.63 408 LYS B C 1
ATOM 2355 O O . LYS B 2 8 ? 18.337 -8.888 -36.539 1.00 34.94 408 LYS B O 1
ATOM 2361 N N . GLY B 2 9 ? 19.746 -7.558 -37.672 1.00 34.69 409 GLY B N 1
ATOM 2362 C CA . GLY B 2 9 ? 18.771 -7.237 -38.692 1.00 33.29 409 GLY B CA 1
ATOM 2363 C C . GLY B 2 9 ? 18.614 -8.430 -39.609 1.00 33.45 409 GLY B C 1
ATOM 2364 O O . GLY B 2 9 ? 19.382 -9.382 -39.520 1.00 39.62 409 GLY B O 1
ATOM 2365 N N . PRO B 2 10 ? 17.623 -8.385 -40.490 1.00 35.13 410 PRO B N 1
ATOM 2366 C CA . PRO B 2 10 ? 17.401 -9.481 -41.438 1.00 40.05 410 PRO B CA 1
ATOM 2367 C C . PRO B 2 10 ? 18.632 -9.729 -42.311 1.00 42.34 410 PRO B C 1
ATOM 2368 O O . PRO B 2 10 ? 19.471 -8.846 -42.462 1.00 43.50 410 PRO B O 1
#

Organism: Arabidopsis thaliana (NCBI:txid3702)